Protein AF-A0A7X8AN31-F1 (afdb_monomer_lite)

Radius of gyration: 27.44 Å; chains: 1; bounding box: 102×36×77 Å

Foldseek 3Di:
DPLQPDDLVPADCDDDRSHRDPVVVVLVVCLLVLLQVLLVLQFWHKDFFDPPDPQDDDFPVSLLVSLLVSLVVSLVVLVVVPADEDDPVQPVVDDVSCVVCVVVCVVVNYDNSNDHLPDPDDPDDPPDDDDDDDDDPPDDPPPDDDDPSNVSSVVSSVVSRVSQRCVVVVGMHIAFFKKWWWAKKFKDFAQAKDWDADPVGQIDIDGHRWMWIAGPVRDTDTGGNVCDVVQWDDDPDPRMTTGGFMWGKGFNQDWDFAQAPSGTDIAHHQWIWIAGPVRGIDIDHPVCCVVTIDTDDDDPPPPDPPPPDDDDDDDDD

Secondary structure (DSSP, 8-state):
--GGGS-GGGSBS-SSTTBPPHHHHHHHHHHHHHHHHHHHHTT-EEEE--TTSPPP---HHHHHHHHHHHHHHHHHHHHHTT-EEPPHHHHTTHHHHHHHTHHHHHHTTEETT-S-TT-----S------------TT-----PPPPHHHHHHHHHHHHHHHHHHHHGGGTEEEEPEEEEE--EEEEEE-SS-EEEE-TTS-EEEE-TTSEEEE-TTS-EEEE-HHHHHHHEEE-SSTTEEEE--EEEEEE--S-EEEE-SSSEEEE-TT-EEEEETT--EEEE-HHHHHHHEEEPPPPP-TTS---PPPP--PPP-

pLDDT: mean 80.8, std 17.92, range [28.52, 96.94]

Structure (mmCIF, N/CA/C/O backbone):
data_AF-A0A7X8AN31-F1
#
_entry.id   AF-A0A7X8AN31-F1
#
loop_
_atom_site.group_PDB
_atom_site.id
_atom_site.type_symbol
_atom_site.label_atom_id
_atom_site.label_alt_id
_atom_site.label_comp_id
_atom_site.label_asym_id
_atom_site.label_entity_id
_atom_site.label_seq_id
_atom_site.pdbx_PDB_ins_code
_atom_site.Cartn_x
_atom_site.Cartn_y
_atom_site.Cartn_z
_atom_site.occupancy
_atom_site.B_iso_or_equiv
_atom_site.auth_seq_id
_atom_site.auth_comp_id
_atom_site.auth_asym_id
_atom_site.auth_atom_id
_atom_site.pdbx_PDB_model_num
ATOM 1 N N . MET A 1 1 ? 14.570 21.319 -34.929 1.00 45.75 1 MET A N 1
ATOM 2 C CA . MET A 1 1 ? 15.021 19.914 -35.028 1.00 45.75 1 MET A CA 1
ATOM 3 C C . MET A 1 1 ? 13.958 19.128 -35.774 1.00 45.75 1 MET A C 1
ATOM 5 O O . MET A 1 1 ? 12.791 19.395 -35.505 1.00 45.75 1 MET A O 1
ATOM 9 N N . PRO A 1 2 ? 14.327 18.222 -36.690 1.00 51.62 2 PRO A N 1
ATOM 10 C CA . PRO A 1 2 ? 13.384 17.305 -37.332 1.00 51.62 2 PRO A CA 1
ATOM 11 C C . PRO A 1 2 ? 12.578 16.508 -36.290 1.00 51.62 2 PRO A C 1
ATOM 13 O O . PRO A 1 2 ? 13.115 16.140 -35.246 1.00 51.62 2 PRO A O 1
ATOM 16 N N . GLU A 1 3 ? 11.303 16.216 -36.560 1.00 47.25 3 GLU A N 1
ATOM 17 C CA . GLU A 1 3 ? 10.425 15.412 -35.681 1.00 47.25 3 GLU A CA 1
ATOM 18 C C . GLU A 1 3 ? 10.996 13.993 -35.447 1.00 47.25 3 GLU A C 1
ATOM 20 O O . GLU A 1 3 ? 10.848 13.404 -34.374 1.00 47.25 3 GLU A O 1
ATOM 25 N N . GLU A 1 4 ? 11.767 13.487 -36.416 1.00 51.69 4 GLU A N 1
ATOM 26 C CA . GLU A 1 4 ? 12.508 12.222 -36.346 1.00 51.69 4 GLU A CA 1
ATOM 27 C C . GLU A 1 4 ? 13.641 12.215 -35.311 1.00 51.69 4 GLU A C 1
ATOM 29 O O . GLU A 1 4 ? 14.064 11.138 -34.884 1.00 51.69 4 GLU A O 1
ATOM 34 N N . ASP A 1 5 ? 14.076 13.388 -34.842 1.00 56.72 5 ASP A N 1
ATOM 35 C CA . ASP A 1 5 ? 15.119 13.531 -33.830 1.00 56.72 5 ASP A CA 1
ATOM 36 C C . ASP A 1 5 ? 14.562 13.658 -32.411 1.00 56.72 5 ASP A C 1
ATOM 38 O O . ASP A 1 5 ? 15.339 13.722 -31.467 1.00 56.72 5 ASP A O 1
ATOM 42 N N . LEU A 1 6 ? 13.250 13.681 -32.166 1.00 53.25 6 LEU A N 1
ATOM 43 C CA . LEU A 1 6 ? 12.749 13.793 -30.788 1.00 53.25 6 LEU A CA 1
ATOM 44 C C . LEU A 1 6 ? 13.100 12.538 -29.959 1.00 53.25 6 LEU A C 1
ATOM 46 O O . LEU A 1 6 ? 13.011 11.414 -30.476 1.00 53.25 6 LEU A O 1
ATOM 50 N N . PRO A 1 7 ? 13.519 12.689 -28.680 1.00 58.47 7 PRO A N 1
ATOM 51 C CA . PRO A 1 7 ? 13.674 11.541 -27.790 1.00 58.47 7 PRO A CA 1
ATOM 52 C C . PRO A 1 7 ? 12.317 10.833 -27.631 1.00 58.47 7 PRO A C 1
ATOM 54 O O . PRO A 1 7 ? 11.285 11.484 -27.797 1.00 58.47 7 PRO A O 1
ATOM 57 N N . PRO A 1 8 ? 12.280 9.532 -27.285 1.00 61.44 8 PRO A N 1
ATOM 58 C CA . PRO A 1 8 ? 11.029 8.776 -27.196 1.00 61.44 8 PRO A CA 1
ATOM 59 C C . PRO A 1 8 ? 9.947 9.470 -26.352 1.00 61.44 8 PRO A C 1
ATOM 61 O O . PRO A 1 8 ? 8.791 9.500 -26.747 1.00 61.44 8 PRO A O 1
ATOM 64 N N . SER A 1 9 ? 10.323 10.122 -25.249 1.00 60.22 9 SER A N 1
ATOM 65 C CA . SER A 1 9 ? 9.402 10.850 -24.363 1.00 60.22 9 SER A CA 1
ATOM 66 C C . SER A 1 9 ? 8.720 12.078 -24.984 1.00 60.22 9 SER A C 1
ATOM 68 O O . SER A 1 9 ? 7.767 12.580 -24.402 1.00 60.22 9 SER A O 1
ATOM 70 N N . GLY A 1 10 ? 9.204 12.585 -26.123 1.00 63.22 10 GLY A N 1
ATOM 71 C CA . GLY A 1 10 ? 8.642 13.745 -26.824 1.00 63.22 10 GLY A CA 1
ATOM 72 C C . GLY A 1 10 ? 7.883 13.398 -28.105 1.00 63.22 10 GLY A C 1
ATOM 73 O O . GLY A 1 10 ? 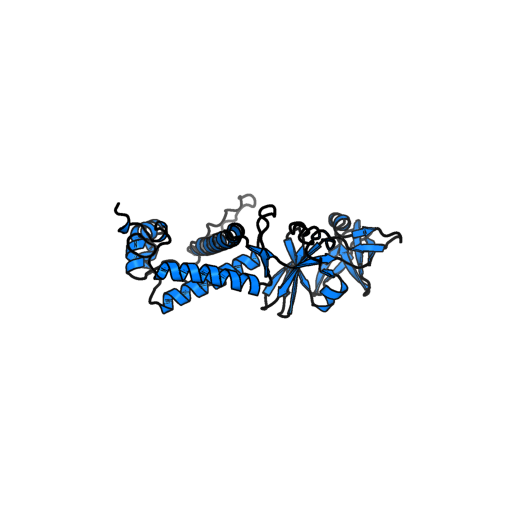7.506 14.310 -28.832 1.00 63.22 10 GLY A O 1
ATOM 74 N N . ARG A 1 11 ? 7.706 12.108 -28.420 1.00 74.69 11 ARG A N 1
ATOM 75 C CA . ARG A 1 11 ? 7.017 11.658 -29.638 1.00 74.69 11 ARG A CA 1
ATOM 76 C C . ARG A 1 11 ? 5.546 11.367 -29.385 1.00 74.69 11 ARG A C 1
ATOM 78 O O . ARG A 1 11 ? 5.164 10.927 -28.304 1.00 74.69 11 ARG A O 1
ATOM 85 N N . GLU A 1 12 ? 4.735 11.540 -30.422 1.00 79.94 12 GLU A N 1
ATOM 86 C CA . GLU A 1 12 ? 3.309 11.234 -30.366 1.00 79.94 12 GLU A CA 1
ATOM 87 C C . GLU A 1 12 ? 3.039 9.727 -30.249 1.00 79.94 12 GLU A C 1
ATOM 89 O O . GLU A 1 12 ? 3.757 8.878 -30.795 1.00 79.94 12 GLU A O 1
ATOM 94 N N . TRP A 1 13 ? 1.929 9.393 -29.589 1.00 81.00 13 TRP A N 1
ATOM 95 C CA . TRP A 1 13 ? 1.392 8.036 -29.513 1.00 81.00 13 TRP A CA 1
ATOM 96 C C . TRP A 1 13 ? 0.727 7.628 -30.845 1.00 81.00 13 TRP A C 1
ATOM 98 O O . TRP A 1 13 ? -0.487 7.462 -30.940 1.00 81.00 13 TRP A O 1
ATOM 108 N N . LYS A 1 14 ? 1.528 7.478 -31.908 1.00 84.56 14 LYS A N 1
ATOM 109 C CA . LYS A 1 14 ? 1.098 7.028 -33.248 1.00 84.56 14 LYS A CA 1
ATOM 110 C C . LYS A 1 14 ? 2.054 5.986 -33.834 1.00 84.56 14 LYS A C 1
ATOM 112 O O . LYS A 1 14 ? 3.157 5.784 -33.328 1.00 84.56 14 LYS A O 1
ATOM 117 N N . ARG A 1 15 ? 1.608 5.250 -34.860 1.00 81.81 15 ARG A N 1
ATOM 118 C CA . ARG A 1 15 ? 2.453 4.355 -35.684 1.00 81.81 15 ARG A CA 1
ATOM 119 C C . ARG A 1 15 ? 3.127 5.168 -36.792 1.00 81.81 15 ARG A C 1
ATOM 121 O O . ARG A 1 15 ? 2.529 6.116 -37.284 1.00 81.81 15 ARG A O 1
ATOM 128 N N . GLY A 1 16 ? 4.312 4.736 -37.221 1.00 78.19 16 GLY A N 1
ATOM 129 C CA . GLY A 1 16 ? 5.005 5.300 -38.382 1.00 78.19 16 GLY A CA 1
ATOM 130 C C . GLY A 1 16 ? 5.979 6.443 -38.059 1.00 78.19 16 GLY A C 1
ATOM 131 O O . GLY A 1 16 ? 6.318 6.651 -36.890 1.00 78.19 16 GLY A O 1
ATOM 132 N N . PRO A 1 17 ? 6.466 7.152 -39.095 1.00 76.38 17 PRO A N 1
ATOM 133 C CA . PRO A 1 17 ? 7.426 8.250 -38.962 1.00 76.38 17 PRO A CA 1
ATOM 134 C C . PRO A 1 17 ? 6.955 9.323 -37.968 1.00 76.38 17 PRO A C 1
ATOM 136 O O . PRO A 1 17 ? 5.768 9.640 -37.899 1.00 76.38 17 PRO A O 1
ATOM 139 N N . GLY A 1 18 ? 7.873 9.833 -37.142 1.00 75.56 18 GLY A N 1
ATOM 140 C CA . GLY A 1 18 ? 7.569 10.784 -36.057 1.00 75.56 18 GLY A CA 1
ATOM 141 C C . GLY A 1 18 ? 6.853 10.186 -34.831 1.00 75.56 18 GLY A C 1
ATOM 142 O O . GLY A 1 18 ? 6.790 10.824 -33.783 1.00 75.56 18 GLY A O 1
ATOM 143 N N . GLY A 1 19 ? 6.355 8.946 -34.910 1.00 81.62 19 GLY A N 1
ATOM 144 C CA . GLY A 1 19 ? 5.702 8.251 -33.798 1.00 81.62 19 GLY A CA 1
ATOM 145 C C . GLY A 1 19 ? 6.668 7.605 -32.799 1.00 81.62 19 GLY A C 1
ATOM 146 O O . GLY A 1 19 ? 7.858 7.393 -33.073 1.00 81.62 19 GLY A O 1
ATOM 147 N N . LEU A 1 20 ? 6.143 7.269 -31.617 1.00 83.12 20 LEU A N 1
ATOM 148 C CA . LEU A 1 20 ? 6.857 6.482 -30.610 1.00 83.12 20 LEU A CA 1
ATOM 149 C C . LEU A 1 20 ? 7.178 5.073 -31.163 1.00 83.12 20 LEU A C 1
ATOM 151 O O . LEU A 1 20 ? 6.256 4.387 -31.615 1.00 83.12 20 LEU A O 1
ATOM 155 N N . PRO A 1 21 ? 8.444 4.602 -31.122 1.00 85.31 21 PRO A N 1
ATOM 156 C CA . PRO A 1 21 ? 8.789 3.281 -31.646 1.00 85.31 21 PRO A CA 1
ATOM 157 C C . PRO A 1 21 ? 8.032 2.143 -30.947 1.00 85.31 21 PRO A C 1
ATOM 159 O O . PRO A 1 21 ? 7.779 2.205 -29.742 1.00 85.31 21 PRO A O 1
ATOM 162 N N . ASP A 1 22 ? 7.731 1.077 -31.695 1.00 85.44 22 ASP A N 1
ATOM 163 C CA . ASP A 1 22 ? 6.928 -0.083 -31.265 1.00 85.44 22 ASP A CA 1
ATOM 164 C C . ASP A 1 22 ? 7.366 -0.643 -29.920 1.00 85.44 22 ASP A C 1
ATOM 166 O O . ASP A 1 22 ? 6.550 -0.784 -29.015 1.00 85.44 22 ASP A O 1
ATOM 170 N N . PHE A 1 23 ? 8.671 -0.840 -29.761 1.00 85.81 23 PHE A N 1
ATOM 171 C CA . PHE A 1 23 ? 9.259 -1.331 -28.526 1.00 85.81 23 PHE A CA 1
ATOM 172 C C . PHE A 1 23 ? 8.881 -0.483 -27.296 1.00 85.81 23 PHE A C 1
ATOM 174 O O . PHE A 1 23 ? 8.539 -1.039 -26.258 1.00 85.81 23 PHE A O 1
ATOM 181 N N . PHE A 1 24 ? 8.896 0.852 -27.399 1.00 84.94 24 PHE A N 1
ATOM 182 C CA . PHE A 1 24 ? 8.534 1.727 -26.276 1.00 84.94 24 PHE A CA 1
ATOM 183 C C . PHE A 1 24 ? 7.026 1.748 -26.022 1.00 84.94 24 PHE A C 1
ATOM 185 O O . PHE A 1 24 ? 6.612 1.786 -24.870 1.00 84.94 24 PHE A O 1
ATOM 192 N N . ARG A 1 25 ? 6.201 1.671 -27.071 1.00 87.12 25 ARG A N 1
ATOM 193 C CA . ARG A 1 25 ? 4.739 1.583 -26.917 1.00 87.12 25 ARG A CA 1
ATOM 194 C C . ARG A 1 25 ? 4.318 0.291 -26.242 1.00 87.12 25 ARG A C 1
ATOM 196 O O . ARG A 1 25 ? 3.480 0.314 -25.347 1.00 87.12 25 ARG A O 1
ATOM 203 N N . GLU A 1 26 ? 4.905 -0.826 -26.656 1.00 88.06 26 GLU A N 1
ATOM 204 C CA . GLU A 1 26 ? 4.664 -2.119 -26.022 1.00 88.06 26 GLU A CA 1
ATOM 205 C C . GLU A 1 26 ? 5.108 -2.117 -24.559 1.00 88.06 26 GLU A C 1
ATOM 207 O O . GLU A 1 26 ? 4.378 -2.627 -23.714 1.00 88.06 26 GLU A O 1
ATOM 212 N N . ASP A 1 27 ? 6.259 -1.516 -24.245 1.00 86.44 27 ASP A N 1
ATOM 213 C CA . ASP A 1 27 ? 6.747 -1.363 -22.867 1.00 86.44 27 ASP A CA 1
ATOM 214 C C . ASP A 1 27 ? 5.766 -0.528 -22.020 1.00 86.44 27 ASP A C 1
ATOM 216 O O . ASP A 1 27 ? 5.356 -0.960 -20.944 1.00 86.44 27 ASP A O 1
ATOM 220 N N . THR A 1 28 ? 5.273 0.601 -22.544 1.00 87.44 28 THR A N 1
ATOM 221 C CA . THR A 1 28 ? 4.246 1.418 -21.874 1.00 87.44 28 THR A CA 1
ATOM 222 C C . THR A 1 28 ? 2.940 0.649 -21.659 1.00 87.44 28 THR A C 1
ATOM 224 O O . THR A 1 28 ? 2.372 0.700 -20.568 1.00 87.44 28 THR A O 1
ATOM 227 N N . LEU A 1 29 ? 2.453 -0.094 -22.659 1.00 89.88 29 LEU A N 1
ATOM 228 C CA . LEU A 1 29 ? 1.242 -0.912 -22.509 1.00 89.88 29 LEU A CA 1
ATOM 229 C C . LEU A 1 29 ? 1.431 -2.026 -21.470 1.00 89.88 29 LEU A C 1
ATOM 231 O O . LEU A 1 29 ? 0.509 -2.318 -20.705 1.00 89.88 29 LEU A O 1
ATOM 235 N N . ARG A 1 30 ? 2.625 -2.632 -21.410 1.00 91.75 30 ARG A N 1
ATOM 236 C CA . ARG A 1 30 ? 2.976 -3.623 -20.383 1.00 91.75 30 ARG A CA 1
ATOM 237 C C . ARG A 1 30 ? 2.976 -3.002 -18.991 1.00 91.75 30 ARG A C 1
ATOM 239 O O . ARG A 1 30 ? 2.394 -3.621 -18.106 1.00 91.75 30 ARG A O 1
ATOM 246 N N . GLN A 1 31 ? 3.534 -1.799 -18.817 1.00 91.75 31 GLN A N 1
ATOM 247 C CA . GLN A 1 31 ? 3.486 -1.063 -17.545 1.00 91.75 31 GLN A CA 1
ATOM 248 C C . GLN A 1 31 ? 2.049 -0.869 -17.076 1.00 91.75 31 GLN A C 1
ATOM 250 O O . GLN A 1 31 ? 1.691 -1.354 -16.009 1.00 91.75 31 GLN A O 1
ATOM 255 N N . HIS A 1 32 ? 1.187 -0.270 -17.900 1.00 91.44 32 HIS A N 1
ATOM 256 C CA . HIS A 1 32 ? -0.202 -0.014 -17.507 1.00 91.44 32 HIS A CA 1
ATOM 257 C C . HIS A 1 32 ? -0.941 -1.308 -17.147 1.00 91.44 32 HIS A C 1
ATOM 259 O O . HIS A 1 32 ? -1.574 -1.391 -16.097 1.00 91.44 32 HIS A O 1
ATOM 265 N N . ARG A 1 33 ? -0.817 -2.354 -17.976 1.00 92.31 33 ARG A N 1
ATOM 266 C CA . ARG A 1 33 ? -1.434 -3.656 -17.689 1.00 92.31 33 ARG A CA 1
ATOM 267 C C . ARG A 1 33 ? -0.903 -4.271 -16.393 1.00 92.31 33 ARG A C 1
ATOM 269 O O . ARG A 1 33 ? -1.674 -4.868 -15.649 1.00 92.31 33 ARG A O 1
ATOM 276 N N . HIS A 1 34 ? 0.397 -4.172 -16.141 1.00 94.19 34 HIS A N 1
ATOM 277 C CA . HIS A 1 34 ? 1.006 -4.746 -14.950 1.00 94.19 34 HIS A CA 1
ATOM 278 C C . HIS A 1 34 ? 0.584 -4.002 -13.686 1.00 94.19 34 HIS A C 1
ATOM 280 O O . HIS A 1 34 ? 0.202 -4.662 -12.726 1.00 94.19 34 HIS A O 1
ATOM 286 N N . LEU A 1 35 ? 0.530 -2.668 -13.719 1.00 93.12 35 LEU A N 1
ATOM 287 C CA . LEU A 1 35 ? 0.013 -1.855 -12.617 1.00 93.12 35 LEU A CA 1
ATOM 288 C C . LEU A 1 35 ? -1.435 -2.226 -12.273 1.00 93.12 35 LEU A C 1
ATOM 290 O O . LEU A 1 35 ? -1.730 -2.474 -11.107 1.00 93.12 35 LEU A O 1
ATOM 294 N N . LEU A 1 36 ? -2.313 -2.368 -13.276 1.00 92.69 36 LEU A N 1
ATOM 295 C CA . LEU A 1 36 ? -3.699 -2.811 -13.059 1.00 92.69 36 LEU A CA 1
ATOM 296 C C . LEU A 1 36 ? -3.767 -4.143 -12.292 1.00 92.69 36 LEU A C 1
ATOM 298 O O . LEU A 1 36 ? -4.525 -4.263 -11.331 1.00 92.69 36 LEU A O 1
ATOM 302 N N . MET A 1 37 ? -2.943 -5.120 -12.687 1.00 93.06 37 MET A N 1
ATOM 303 C CA . MET A 1 37 ? -2.888 -6.439 -12.044 1.00 93.06 37 MET A CA 1
ATOM 304 C C . MET A 1 37 ? -2.232 -6.404 -10.656 1.00 93.06 37 MET A C 1
ATOM 306 O O . MET A 1 37 ? -2.676 -7.107 -9.750 1.00 93.06 37 MET A O 1
ATOM 310 N N . LEU A 1 38 ? -1.164 -5.621 -10.473 1.00 92.69 38 LEU A N 1
ATOM 311 C CA . LEU A 1 38 ? -0.453 -5.521 -9.198 1.00 92.69 38 LEU A CA 1
ATOM 312 C C . LEU A 1 38 ? -1.342 -4.892 -8.128 1.00 92.69 38 LEU A C 1
ATOM 314 O O . LEU A 1 38 ? -1.419 -5.413 -7.020 1.00 92.69 38 LEU A O 1
ATOM 318 N N . VAL A 1 39 ? -2.077 -3.835 -8.469 1.00 91.69 39 VAL A N 1
ATOM 319 C CA . VAL A 1 39 ? -3.016 -3.192 -7.543 1.00 91.69 39 VAL A CA 1
ATOM 320 C C . VAL A 1 39 ? -4.084 -4.183 -7.061 1.00 91.69 39 VAL A C 1
ATOM 322 O O . VAL A 1 39 ? -4.333 -4.281 -5.858 1.00 91.69 39 VAL A O 1
ATOM 325 N N . GLU A 1 40 ? -4.633 -5.014 -7.955 1.00 91.00 40 GLU A N 1
ATOM 326 C CA . GLU A 1 40 ? -5.555 -6.091 -7.560 1.00 91.00 40 GLU A CA 1
ATOM 327 C C . GLU A 1 40 ? -4.888 -7.172 -6.703 1.00 91.00 40 GLU A C 1
ATOM 329 O O . GLU A 1 40 ? -5.463 -7.655 -5.722 1.00 91.00 40 GLU A O 1
ATOM 334 N N . ARG A 1 41 ? -3.643 -7.540 -7.026 1.00 88.31 41 ARG A N 1
ATOM 335 C CA . ARG A 1 41 ? -2.852 -8.488 -6.229 1.00 88.31 41 ARG A CA 1
ATOM 336 C C . ARG A 1 41 ? -2.611 -7.980 -4.808 1.00 88.31 41 ARG A C 1
ATOM 338 O O . ARG A 1 41 ? -2.533 -8.792 -3.888 1.00 88.31 41 ARG A O 1
ATOM 345 N N . HIS A 1 42 ? -2.552 -6.665 -4.625 1.00 85.25 42 HIS A N 1
ATOM 346 C CA . HIS A 1 42 ? -2.476 -6.023 -3.318 1.00 85.25 42 HIS A CA 1
ATOM 347 C C . HIS A 1 42 ? -3.846 -5.833 -2.648 1.00 85.25 42 HIS A C 1
ATOM 349 O O . HIS A 1 42 ? -3.924 -5.192 -1.609 1.00 85.25 42 HIS A O 1
ATOM 355 N N . GLY A 1 43 ? -4.918 -6.442 -3.165 1.00 82.12 43 GLY A N 1
ATOM 356 C CA . GLY A 1 43 ? -6.217 -6.527 -2.491 1.00 82.12 43 GLY A CA 1
ATOM 357 C C . GLY A 1 43 ? -7.162 -5.355 -2.758 1.00 82.12 43 GLY A C 1
ATOM 358 O O . GLY A 1 43 ? -8.176 -5.237 -2.072 1.00 82.12 43 GLY A O 1
ATOM 359 N N . TYR A 1 44 ? -6.852 -4.525 -3.752 1.00 89.31 44 TYR A N 1
ATOM 360 C CA . TYR A 1 44 ? -7.767 -3.521 -4.290 1.00 89.31 44 TYR A CA 1
ATOM 361 C C . TYR A 1 44 ? -8.610 -4.122 -5.417 1.00 89.31 44 TYR A C 1
ATOM 363 O O . TYR A 1 44 ? -8.320 -5.200 -5.933 1.00 89.31 44 TYR A O 1
ATOM 371 N N . HIS A 1 45 ? -9.659 -3.421 -5.818 1.00 89.06 45 HIS A N 1
ATOM 372 C CA . HIS A 1 45 ? -10.393 -3.710 -7.043 1.00 89.06 45 HIS A CA 1
ATOM 373 C C . HIS A 1 45 ? -10.659 -2.416 -7.805 1.00 89.06 45 HIS A C 1
ATOM 375 O O . HIS A 1 45 ? -10.719 -1.335 -7.218 1.00 89.06 45 HIS A O 1
ATOM 381 N N . TRP A 1 46 ? -10.815 -2.524 -9.120 1.00 90.50 46 TRP A N 1
ATOM 382 C CA . TRP A 1 46 ? -11.123 -1.380 -9.969 1.00 90.50 46 TRP A CA 1
ATOM 383 C C . TRP A 1 46 ? -12.630 -1.129 -9.996 1.00 90.50 46 TRP A C 1
ATOM 385 O O . TRP A 1 46 ? -13.420 -2.040 -10.254 1.00 90.50 46 TRP A O 1
ATOM 395 N N . ARG A 1 47 ? -13.037 0.119 -9.759 1.00 88.88 47 ARG A N 1
ATOM 396 C CA . ARG A 1 47 ? -14.422 0.576 -9.949 1.00 88.88 47 ARG A CA 1
ATOM 397 C C . ARG A 1 47 ? -14.485 1.704 -10.968 1.00 88.88 47 ARG A C 1
ATOM 399 O O . ARG A 1 47 ? -13.470 2.323 -11.278 1.00 88.88 47 ARG A O 1
ATOM 406 N N . VAL A 1 48 ? -15.696 2.001 -11.441 1.00 89.06 48 VAL A N 1
ATOM 407 C CA . VAL A 1 48 ? -15.951 3.210 -12.234 1.00 89.06 48 VAL A CA 1
ATOM 408 C C . VAL A 1 48 ? -15.664 4.434 -11.371 1.00 89.06 48 VAL A C 1
ATOM 410 O O . VAL A 1 48 ? -16.256 4.590 -10.298 1.00 89.06 48 VAL A O 1
ATOM 413 N N . ALA A 1 49 ? -14.758 5.282 -11.850 1.00 87.06 49 ALA A N 1
ATOM 414 C CA . ALA A 1 49 ? -14.350 6.479 -11.147 1.00 87.06 49 ALA A CA 1
ATOM 415 C C . ALA A 1 49 ? -15.440 7.544 -11.180 1.00 87.06 49 ALA A C 1
ATOM 417 O O . ALA A 1 49 ? -16.059 7.793 -12.219 1.00 87.06 49 ALA A O 1
ATOM 418 N N . ARG A 1 50 ? -15.626 8.233 -10.054 1.00 82.56 50 ARG A N 1
ATOM 419 C CA . ARG A 1 50 ? -16.404 9.475 -10.015 1.00 82.56 50 ARG A CA 1
ATOM 420 C C . ARG A 1 50 ? -15.432 10.633 -9.908 1.00 82.56 50 ARG A C 1
ATOM 422 O O . ARG A 1 50 ? -14.677 10.724 -8.953 1.00 82.56 50 ARG A O 1
ATOM 429 N N . LEU A 1 51 ? -15.452 11.551 -10.873 1.00 78.44 51 LEU A N 1
ATOM 430 C CA . LEU A 1 51 ? -14.509 12.677 -10.876 1.00 78.44 51 LEU A CA 1
ATOM 431 C C . LEU A 1 51 ? -14.680 13.621 -9.674 1.00 78.44 51 LEU A C 1
ATOM 433 O O . LEU A 1 51 ? -13.760 14.380 -9.390 1.00 78.44 51 LEU A O 1
ATOM 437 N N . THR A 1 52 ? -15.812 13.546 -8.971 1.00 79.00 52 THR A N 1
ATOM 438 C CA . THR A 1 52 ? -16.073 14.245 -7.705 1.00 79.00 52 THR A CA 1
ATOM 439 C C . THR A 1 52 ? -15.390 13.609 -6.497 1.00 79.00 52 THR A C 1
ATOM 441 O O . THR A 1 52 ? -15.259 14.274 -5.474 1.00 79.00 52 THR A O 1
ATOM 444 N N . ASP A 1 53 ? -14.993 12.338 -6.586 1.00 73.69 53 ASP A N 1
ATOM 445 C CA . ASP A 1 53 ? -14.324 11.641 -5.492 1.00 73.69 53 ASP A CA 1
ATOM 446 C C . ASP A 1 53 ? -12.872 12.162 -5.367 1.00 73.69 53 ASP A C 1
ATOM 448 O O . ASP A 1 53 ? -12.253 12.577 -6.368 1.00 73.69 53 ASP A O 1
ATOM 452 N N . PRO A 1 54 ? -12.309 12.185 -4.142 1.00 72.12 54 PRO A N 1
ATOM 453 C CA . PRO A 1 54 ? -10.892 12.477 -3.950 1.00 72.12 54 PRO A CA 1
ATOM 454 C C . PRO A 1 54 ? -10.034 11.491 -4.752 1.00 72.12 54 PRO A C 1
ATOM 456 O O . PRO A 1 54 ? -10.468 10.384 -5.067 1.00 72.12 54 PRO A O 1
ATOM 459 N N . ALA A 1 55 ? -8.820 11.907 -5.126 1.00 68.25 55 ALA A N 1
ATOM 460 C CA . ALA A 1 55 ? -7.920 11.011 -5.844 1.00 68.25 55 ALA A CA 1
ATOM 461 C C . ALA A 1 55 ? -7.645 9.756 -4.997 1.00 68.25 55 ALA A C 1
ATOM 463 O O . ALA A 1 55 ? -7.419 9.884 -3.793 1.00 68.25 55 ALA A O 1
ATOM 464 N N . PRO A 1 56 ? -7.677 8.559 -5.600 1.00 72.56 56 PRO A N 1
ATOM 465 C CA . PRO A 1 56 ? -7.340 7.342 -4.888 1.00 72.56 56 PRO A CA 1
ATOM 466 C C . PRO A 1 56 ? -5.855 7.392 -4.526 1.00 72.56 56 PRO A C 1
ATOM 468 O O . PRO A 1 56 ? -4.997 7.399 -5.406 1.00 72.56 56 PRO A O 1
ATOM 471 N N . THR A 1 57 ? -5.548 7.412 -3.235 1.00 77.06 57 THR A N 1
ATOM 472 C CA . THR A 1 57 ? -4.172 7.298 -2.751 1.00 77.06 57 THR A CA 1
ATOM 473 C C . THR A 1 57 ? -3.974 5.887 -2.221 1.00 77.06 57 THR A C 1
ATOM 475 O O . THR A 1 57 ? -4.609 5.483 -1.247 1.00 77.06 57 THR A O 1
ATOM 478 N N . LEU A 1 58 ? -3.119 5.112 -2.887 1.00 84.38 58 LEU A N 1
ATOM 479 C CA . LEU A 1 58 ? -2.677 3.836 -2.338 1.00 84.38 58 LEU A CA 1
ATOM 480 C C . LEU A 1 58 ? -1.724 4.111 -1.161 1.00 84.38 58 LEU A C 1
ATOM 482 O O . LEU A 1 58 ? -0.889 5.007 -1.278 1.00 84.38 58 LEU A O 1
ATOM 486 N N . PRO A 1 59 ? -1.804 3.356 -0.051 1.00 82.69 59 PRO A N 1
ATOM 487 C CA . PRO A 1 59 ? -0.870 3.490 1.060 1.00 82.69 59 PRO A CA 1
ATOM 488 C C . PRO A 1 59 ? 0.580 3.314 0.605 1.00 82.69 59 PRO A C 1
ATOM 490 O O . PRO A 1 59 ? 0.860 2.466 -0.247 1.00 82.69 59 PRO A O 1
ATOM 493 N N . GLU A 1 60 ? 1.504 4.046 1.232 1.00 84.44 60 GLU A N 1
ATOM 494 C CA . GLU A 1 60 ? 2.924 4.055 0.854 1.00 84.44 60 GLU A CA 1
ATOM 495 C C . GLU A 1 60 ? 3.558 2.650 0.743 1.00 84.44 60 GLU A C 1
ATOM 497 O O . GLU A 1 60 ? 4.236 2.373 -0.253 1.00 84.44 60 GLU A O 1
ATOM 502 N N . PRO A 1 61 ? 3.288 1.698 1.664 1.00 80.50 61 PRO A N 1
ATOM 503 C CA . PRO A 1 61 ? 3.808 0.336 1.531 1.00 80.50 61 PRO A CA 1
ATOM 504 C C . PRO A 1 61 ? 3.300 -0.389 0.278 1.00 80.50 61 PRO A C 1
ATOM 506 O O . PRO A 1 61 ? 4.037 -1.159 -0.339 1.00 80.50 61 PRO A O 1
ATOM 509 N N . VAL A 1 62 ? 2.049 -0.135 -0.123 1.00 84.31 62 VAL A N 1
ATOM 510 C CA . VAL A 1 62 ? 1.435 -0.756 -1.303 1.00 84.31 62 VAL A CA 1
ATOM 511 C C . VAL A 1 62 ? 2.053 -0.189 -2.572 1.00 84.31 62 VAL A C 1
ATOM 513 O O . VAL A 1 62 ? 2.498 -0.958 -3.420 1.00 84.31 62 VAL A O 1
ATOM 516 N N . ILE A 1 63 ? 2.112 1.137 -2.710 1.00 90.56 63 ILE A N 1
ATOM 517 C CA . ILE A 1 63 ? 2.653 1.750 -3.927 1.00 90.56 63 ILE A CA 1
ATOM 518 C C . ILE A 1 63 ? 4.156 1.496 -4.081 1.00 90.56 63 ILE A C 1
ATOM 520 O O . ILE A 1 63 ? 4.617 1.226 -5.187 1.00 90.56 63 ILE A O 1
ATOM 524 N N . THR A 1 64 ? 4.905 1.443 -2.976 1.00 88.88 64 THR A N 1
ATOM 525 C CA . THR A 1 64 ? 6.315 1.028 -2.986 1.00 88.88 64 THR A CA 1
ATOM 526 C C . THR A 1 64 ? 6.475 -0.413 -3.473 1.00 88.88 64 THR A C 1
ATOM 528 O O . THR A 1 64 ? 7.354 -0.695 -4.291 1.00 88.88 64 THR A O 1
ATOM 531 N N . ALA A 1 65 ? 5.620 -1.335 -3.018 1.00 86.81 65 ALA A N 1
ATOM 532 C CA . ALA A 1 65 ? 5.645 -2.725 -3.471 1.00 86.81 65 ALA A CA 1
ATOM 533 C C . ALA A 1 65 ? 5.266 -2.864 -4.957 1.00 86.81 65 ALA A C 1
ATOM 535 O O . ALA A 1 65 ? 5.913 -3.619 -5.688 1.00 86.81 65 ALA A O 1
ATOM 536 N N . VAL A 1 66 ? 4.267 -2.101 -5.417 1.00 91.88 66 VAL A N 1
ATOM 537 C CA . VAL A 1 66 ? 3.878 -2.021 -6.833 1.00 91.88 66 VAL A CA 1
ATOM 538 C C . VAL A 1 66 ? 5.051 -1.517 -7.680 1.00 91.88 66 VAL A C 1
ATOM 540 O O . VAL A 1 66 ? 5.421 -2.182 -8.648 1.00 91.88 66 VAL A O 1
ATOM 543 N N . ALA A 1 67 ? 5.687 -0.414 -7.277 1.00 93.75 67 ALA A N 1
ATOM 544 C CA . ALA A 1 67 ? 6.817 0.175 -7.992 1.00 93.75 67 ALA A CA 1
ATOM 545 C C . ALA A 1 67 ? 8.040 -0.746 -8.032 1.00 93.75 67 ALA A C 1
ATOM 547 O O . ALA A 1 67 ? 8.719 -0.849 -9.058 1.00 93.75 67 ALA A O 1
ATOM 548 N N . LYS A 1 68 ? 8.299 -1.478 -6.942 1.00 93.25 68 LYS A N 1
ATOM 549 C CA . LYS A 1 68 ? 9.334 -2.516 -6.906 1.00 93.25 68 LYS A CA 1
ATOM 550 C C . LYS A 1 68 ? 9.069 -3.607 -7.940 1.00 93.25 68 LYS A C 1
ATOM 552 O O . LYS A 1 68 ? 9.931 -3.874 -8.778 1.00 93.25 68 LYS A O 1
ATOM 557 N N . ALA A 1 69 ? 7.885 -4.216 -7.898 1.00 93.38 69 ALA A N 1
ATOM 558 C CA . ALA A 1 69 ? 7.528 -5.309 -8.799 1.00 93.38 69 ALA A CA 1
ATOM 559 C C . ALA A 1 69 ? 7.513 -4.859 -10.271 1.00 93.38 69 ALA A C 1
ATOM 561 O O . ALA A 1 69 ? 7.920 -5.608 -11.165 1.00 93.38 69 ALA A O 1
ATOM 562 N N . GLU A 1 70 ? 7.075 -3.627 -10.537 1.00 95.50 70 GLU A N 1
ATOM 563 C CA . GLU A 1 70 ? 7.105 -3.034 -11.870 1.00 95.50 70 GLU A CA 1
ATOM 564 C C . GLU A 1 70 ? 8.534 -2.791 -12.366 1.00 95.50 70 GLU A C 1
ATOM 566 O O . GLU A 1 70 ? 8.864 -3.173 -13.493 1.00 95.50 70 GLU A O 1
ATOM 571 N N . HIS A 1 71 ? 9.405 -2.231 -11.522 1.00 94.00 71 HIS A N 1
ATOM 572 C CA . HIS A 1 71 ? 10.820 -2.035 -11.843 1.00 94.00 71 HIS A CA 1
ATOM 573 C C . HIS A 1 71 ? 11.530 -3.358 -12.132 1.00 94.00 71 HIS A C 1
ATOM 575 O O . HIS A 1 71 ? 12.279 -3.455 -13.103 1.00 94.00 71 HIS A O 1
ATOM 581 N N . GLU A 1 72 ? 11.285 -4.391 -11.327 1.00 94.31 72 GLU A N 1
ATOM 582 C CA . GLU A 1 72 ? 11.857 -5.725 -11.535 1.00 94.31 72 GLU A CA 1
ATOM 583 C C . GLU A 1 72 ? 11.394 -6.325 -12.866 1.00 94.31 72 GLU A C 1
ATOM 585 O O . GLU A 1 72 ? 12.228 -6.717 -13.689 1.00 94.31 72 GLU A O 1
ATOM 590 N N . ARG A 1 73 ? 10.086 -6.276 -13.158 1.00 94.56 73 ARG A N 1
ATOM 591 C CA . ARG A 1 73 ? 9.542 -6.722 -14.450 1.00 94.56 73 ARG A CA 1
ATOM 592 C C . ARG A 1 73 ? 10.127 -5.934 -15.620 1.00 94.56 73 ARG A C 1
ATOM 594 O O . ARG A 1 73 ? 10.436 -6.510 -16.666 1.00 94.56 73 ARG A O 1
ATOM 601 N N . TRP A 1 74 ? 10.242 -4.613 -15.490 1.00 94.50 74 TRP A N 1
ATOM 602 C CA . TRP A 1 74 ? 10.863 -3.752 -16.495 1.00 94.50 74 TRP A CA 1
ATOM 603 C C . TRP A 1 74 ? 12.329 -4.136 -16.726 1.00 94.50 74 TRP A C 1
ATOM 605 O O . TRP A 1 74 ? 12.747 -4.308 -17.875 1.00 94.50 74 TRP A O 1
ATOM 615 N N . ALA A 1 75 ? 13.098 -4.328 -15.654 1.00 93.19 75 ALA A N 1
ATOM 616 C CA . ALA A 1 75 ? 14.506 -4.684 -15.734 1.00 93.19 75 ALA A CA 1
ATOM 617 C C . ALA A 1 75 ? 14.699 -6.053 -16.399 1.00 93.19 75 ALA A C 1
ATOM 619 O O . ALA A 1 75 ? 15.558 -6.193 -17.274 1.00 93.19 75 ALA A O 1
ATOM 620 N N . ASP A 1 76 ? 13.870 -7.037 -16.056 1.00 93.25 76 ASP A N 1
ATOM 621 C CA . ASP A 1 76 ? 13.920 -8.377 -16.640 1.00 93.25 76 ASP A CA 1
ATOM 622 C C . ASP A 1 76 ? 13.534 -8.379 -18.115 1.00 93.25 76 ASP A C 1
ATOM 624 O O . ASP A 1 76 ? 14.262 -8.932 -18.941 1.00 93.25 76 ASP A O 1
ATOM 628 N N . PHE A 1 77 ? 12.452 -7.688 -18.490 1.00 92.31 77 PHE A N 1
ATOM 629 C CA . PHE A 1 77 ? 12.070 -7.532 -19.896 1.00 92.31 77 PHE A CA 1
ATOM 630 C C . PHE A 1 77 ? 13.205 -6.919 -20.727 1.00 92.31 77 PHE A C 1
ATOM 632 O O . PHE A 1 77 ? 13.541 -7.401 -21.813 1.00 92.31 77 PHE A O 1
ATOM 639 N N . ARG A 1 78 ? 13.846 -5.874 -20.201 1.00 92.75 78 ARG A N 1
ATOM 640 C CA . ARG A 1 78 ? 14.976 -5.197 -20.844 1.00 92.75 78 ARG A CA 1
ATOM 641 C C . ARG A 1 78 ? 16.183 -6.128 -20.983 1.00 92.75 78 ARG A C 1
ATOM 643 O O . ARG A 1 78 ? 16.728 -6.234 -22.082 1.00 92.75 78 ARG A O 1
ATOM 650 N N . ARG A 1 79 ? 16.577 -6.846 -19.927 1.00 94.06 79 ARG A N 1
ATOM 651 C CA . ARG A 1 79 ? 17.676 -7.833 -19.984 1.00 94.06 79 ARG A CA 1
ATOM 652 C C . ARG A 1 79 ? 17.393 -8.930 -21.012 1.00 94.06 79 ARG A C 1
ATOM 654 O O . ARG A 1 79 ? 18.241 -9.199 -21.861 1.00 94.06 79 ARG A O 1
ATOM 661 N N . ASN A 1 80 ? 16.180 -9.479 -21.002 1.00 93.81 80 ASN A N 1
ATOM 662 C CA . ASN A 1 80 ? 15.745 -10.534 -21.923 1.00 93.81 80 ASN A CA 1
ATOM 663 C C . ASN A 1 80 ? 15.656 -10.061 -23.382 1.00 93.81 80 ASN A C 1
ATOM 665 O O . ASN A 1 80 ? 15.741 -10.865 -24.304 1.00 93.81 80 ASN A O 1
ATOM 669 N N . THR A 1 81 ? 15.546 -8.750 -23.609 1.00 91.81 81 THR A N 1
ATOM 670 C CA . THR A 1 81 ? 15.592 -8.129 -24.943 1.00 91.81 81 THR A CA 1
ATOM 671 C C . THR A 1 81 ? 16.970 -7.541 -25.280 1.00 91.81 81 THR A C 1
ATOM 673 O O . THR A 1 81 ? 17.117 -6.754 -26.220 1.00 91.81 81 THR A O 1
ATOM 676 N N . GLY A 1 82 ? 18.016 -7.936 -24.548 1.00 94.50 82 GLY A N 1
ATOM 677 C CA . GLY A 1 82 ? 19.413 -7.609 -24.846 1.00 94.50 82 GLY A CA 1
ATOM 678 C C . GLY A 1 82 ? 19.889 -6.246 -24.339 1.00 94.50 82 GLY A C 1
ATOM 679 O O . GLY A 1 82 ? 20.991 -5.822 -24.697 1.00 94.50 82 GLY A O 1
ATOM 680 N N . TRP A 1 83 ? 19.099 -5.553 -23.514 1.00 95.19 83 TRP A N 1
ATOM 681 C CA . TRP A 1 83 ? 19.555 -4.342 -22.837 1.00 95.19 83 TRP A CA 1
ATOM 682 C C . TRP A 1 83 ? 20.518 -4.659 -21.701 1.00 95.19 83 TRP A C 1
ATOM 684 O O . TRP A 1 83 ? 20.433 -5.698 -21.048 1.00 95.19 83 TRP A O 1
ATOM 694 N N . ARG A 1 84 ? 21.434 -3.725 -21.440 1.00 95.00 84 ARG A N 1
ATOM 695 C CA . ARG A 1 84 ? 22.433 -3.845 -20.374 1.00 95.00 84 ARG A CA 1
ATOM 696 C C . ARG A 1 84 ? 22.541 -2.560 -19.563 1.00 95.00 84 ARG A C 1
ATOM 698 O O . ARG A 1 84 ? 22.287 -1.466 -20.070 1.00 95.00 84 ARG A O 1
ATOM 705 N N . GLY A 1 85 ? 22.964 -2.705 -18.310 1.00 92.44 85 GLY A N 1
ATOM 706 C CA . GLY A 1 85 ? 23.363 -1.578 -17.473 1.00 92.44 85 GLY A CA 1
ATOM 707 C C . GLY A 1 85 ? 24.537 -0.801 -18.076 1.00 92.44 85 GLY A C 1
ATOM 708 O O . GLY A 1 85 ? 25.312 -1.341 -18.869 1.00 92.44 85 GLY A O 1
ATOM 709 N N . LEU A 1 86 ? 24.679 0.468 -17.694 1.00 90.25 86 LEU A N 1
ATOM 710 C CA . LEU A 1 86 ? 25.876 1.252 -18.020 1.00 90.25 86 LEU A CA 1
ATOM 711 C C . LEU A 1 86 ? 27.122 0.659 -17.359 1.00 90.25 86 LEU A C 1
ATOM 713 O O . LEU A 1 86 ? 27.046 0.192 -16.222 1.00 90.25 86 LEU A O 1
ATOM 717 N N . ALA A 1 87 ? 28.271 0.734 -18.033 1.00 87.69 87 ALA A N 1
ATOM 718 C CA . ALA A 1 87 ? 29.560 0.441 -17.408 1.00 87.69 87 ALA A CA 1
ATOM 719 C C . ALA A 1 87 ? 29.876 1.473 -16.309 1.00 87.69 87 ALA A C 1
ATOM 721 O O . ALA A 1 87 ? 29.379 2.599 -16.352 1.00 87.69 87 ALA A O 1
ATOM 722 N N . ARG A 1 88 ? 30.733 1.119 -15.341 1.00 83.25 88 ARG A N 1
ATOM 723 C CA . ARG A 1 88 ? 31.133 2.032 -14.252 1.00 83.25 88 ARG A CA 1
ATOM 724 C C . ARG A 1 88 ? 31.674 3.363 -14.791 1.00 83.25 88 ARG A C 1
ATOM 726 O O . ARG A 1 88 ? 31.134 4.404 -14.454 1.00 83.25 88 ARG A O 1
ATOM 733 N N . SER A 1 89 ? 32.587 3.307 -15.760 1.00 85.81 89 SER A N 1
ATOM 734 C CA . SER A 1 89 ? 33.162 4.486 -16.427 1.00 85.81 89 SER A CA 1
ATOM 735 C C . SER A 1 89 ? 32.147 5.390 -17.137 1.00 85.81 89 SER A C 1
ATOM 737 O O . SER A 1 89 ? 32.434 6.558 -17.380 1.00 85.81 89 SER A O 1
ATOM 739 N N . GLN A 1 90 ? 30.973 4.869 -17.503 1.00 86.12 90 GLN A N 1
ATOM 740 C CA . GLN A 1 90 ? 29.881 5.660 -18.074 1.00 86.12 90 GLN A CA 1
ATOM 741 C C . GLN A 1 90 ? 28.992 6.265 -16.982 1.00 86.12 90 GLN A C 1
ATOM 743 O O . GLN A 1 90 ? 28.473 7.360 -17.168 1.00 86.12 90 GLN A O 1
ATOM 748 N N . ARG A 1 91 ? 28.816 5.567 -15.852 1.00 82.00 91 ARG A N 1
ATOM 749 C CA . ARG A 1 91 ? 28.052 6.064 -14.694 1.00 82.00 91 ARG A CA 1
ATOM 750 C C . ARG A 1 91 ? 28.777 7.202 -13.985 1.00 82.00 91 ARG A C 1
ATOM 752 O O . ARG A 1 91 ? 28.140 8.183 -13.625 1.00 82.00 91 ARG A O 1
ATOM 759 N N . ASP A 1 92 ? 30.098 7.100 -13.875 1.00 84.62 92 ASP A N 1
ATOM 760 C CA . ASP A 1 92 ? 30.946 8.091 -13.202 1.00 84.62 92 ASP A CA 1
ATOM 761 C C . ASP A 1 92 ? 30.965 9.454 -13.930 1.00 84.62 92 ASP A C 1
ATOM 763 O O . ASP A 1 92 ? 31.423 10.446 -13.376 1.00 84.62 92 ASP A O 1
ATOM 767 N N . ARG A 1 93 ? 30.423 9.536 -15.157 1.00 86.81 93 ARG A N 1
ATOM 768 C CA . ARG A 1 93 ? 30.253 10.798 -15.903 1.00 86.81 93 ARG A CA 1
ATOM 769 C C . ARG A 1 93 ? 29.080 11.658 -15.415 1.00 86.81 93 ARG A C 1
ATOM 771 O O . ARG A 1 93 ? 28.943 12.788 -15.875 1.00 86.81 93 ARG A O 1
ATOM 778 N N . GLY A 1 94 ? 28.238 11.134 -14.523 1.00 83.94 94 GLY A N 1
ATOM 779 C CA . GLY A 1 94 ? 27.131 11.868 -13.908 1.00 83.94 94 GLY A CA 1
ATOM 780 C C . GLY A 1 94 ? 25.829 11.890 -14.719 1.00 83.94 94 GLY A C 1
ATOM 781 O O . GLY A 1 94 ? 25.769 11.491 -15.886 1.00 83.94 94 GLY A O 1
ATOM 782 N N . GLU A 1 95 ? 24.753 12.352 -14.074 1.00 83.06 95 GLU A N 1
ATOM 783 C CA . GLU A 1 95 ? 23.394 12.350 -14.636 1.00 83.06 95 GLU A CA 1
ATOM 784 C C . GLU A 1 95 ? 23.248 13.221 -15.885 1.00 83.06 95 GLU A C 1
ATOM 786 O O . GLU A 1 95 ? 22.568 12.819 -16.829 1.00 83.06 95 GLU A O 1
ATOM 791 N N . ASP A 1 96 ? 23.892 14.386 -15.920 1.00 86.81 96 ASP A N 1
ATOM 792 C CA . ASP A 1 96 ? 23.781 15.313 -17.049 1.00 86.81 96 ASP A CA 1
ATOM 793 C C . ASP A 1 96 ? 24.380 14.717 -18.322 1.00 86.81 96 ASP A C 1
ATOM 795 O O . ASP A 1 96 ? 23.790 14.816 -19.401 1.00 86.81 96 ASP A O 1
ATOM 799 N N . TRP A 1 97 ? 25.494 13.990 -18.193 1.00 90.88 97 TRP A N 1
ATOM 800 C CA . TRP A 1 97 ? 26.067 13.243 -19.307 1.00 90.88 97 TRP A CA 1
ATOM 801 C C . TRP A 1 97 ? 25.113 12.143 -19.786 1.00 90.88 97 TRP A C 1
ATOM 803 O O . TRP A 1 97 ? 24.887 12.012 -20.992 1.00 90.88 97 TRP A O 1
ATOM 813 N N . ILE A 1 98 ? 24.512 11.388 -18.858 1.00 86.88 98 ILE A N 1
ATOM 814 C CA . ILE A 1 98 ? 23.541 10.328 -19.177 1.00 86.88 98 ILE A CA 1
ATOM 815 C C . ILE A 1 98 ? 22.324 10.911 -19.909 1.00 86.88 98 ILE A C 1
ATOM 817 O O . ILE A 1 98 ? 21.890 10.342 -20.913 1.00 86.88 98 ILE A O 1
ATOM 821 N N . LYS A 1 99 ? 21.795 12.053 -19.451 1.00 85.31 99 LYS A N 1
ATOM 822 C CA . LYS A 1 99 ? 20.680 12.765 -20.098 1.00 85.31 99 LYS A CA 1
ATOM 823 C C . LYS A 1 99 ? 21.070 13.229 -21.504 1.00 85.31 99 LYS A C 1
ATOM 825 O O . LYS A 1 99 ? 20.349 12.929 -22.457 1.00 85.31 99 LYS A O 1
ATOM 830 N N . ALA A 1 100 ? 22.233 13.864 -21.655 1.00 88.25 100 ALA A N 1
ATOM 831 C CA . ALA A 1 100 ? 22.736 14.337 -22.946 1.00 88.25 100 ALA A CA 1
ATOM 832 C C . ALA A 1 100 ? 22.963 13.196 -23.958 1.00 88.25 100 ALA A C 1
ATOM 834 O O . ALA A 1 100 ? 22.724 13.365 -25.152 1.00 88.25 100 ALA A O 1
ATOM 835 N N . HIS A 1 101 ? 23.366 12.010 -23.491 1.00 90.50 101 HIS A N 1
ATOM 836 C CA . HIS A 1 101 ? 23.687 10.858 -24.345 1.00 90.50 101 HIS A CA 1
ATOM 837 C C . HIS A 1 101 ? 22.561 9.819 -24.424 1.00 90.50 101 HIS A C 1
ATOM 839 O O . HIS A 1 101 ? 22.744 8.754 -25.018 1.00 90.50 101 HIS A O 1
ATOM 845 N N . LYS A 1 102 ? 21.374 10.115 -23.876 1.00 85.81 102 LYS A N 1
ATOM 846 C CA . LYS A 1 102 ? 20.270 9.153 -23.737 1.00 85.81 102 LYS A CA 1
ATOM 847 C C . LYS A 1 102 ? 19.906 8.446 -25.043 1.00 85.81 102 LYS A C 1
ATOM 849 O O . LYS A 1 102 ? 19.673 7.243 -25.038 1.00 85.81 102 LYS A O 1
ATOM 854 N N . ARG A 1 103 ? 19.898 9.171 -26.166 1.00 83.19 103 ARG A N 1
ATOM 855 C CA . ARG A 1 103 ? 19.561 8.613 -27.488 1.00 83.19 103 ARG A CA 1
ATOM 856 C C . ARG A 1 103 ? 20.580 7.591 -27.978 1.00 83.19 103 ARG A C 1
ATOM 858 O O . ARG A 1 103 ? 20.195 6.550 -28.498 1.00 83.19 103 ARG A O 1
ATOM 865 N N . GLU A 1 104 ? 21.868 7.898 -27.838 1.00 90.00 104 GLU A N 1
ATOM 866 C CA . GLU A 1 104 ? 22.946 6.977 -28.211 1.00 90.00 104 GLU A CA 1
ATOM 867 C C . GLU A 1 104 ? 22.897 5.732 -27.324 1.00 90.00 104 GLU A C 1
ATOM 869 O O . GLU A 1 104 ? 22.915 4.610 -27.822 1.00 90.00 104 GLU A O 1
ATOM 874 N N . LEU A 1 105 ? 22.729 5.929 -26.014 1.00 90.31 105 LEU A N 1
ATOM 875 C CA . LEU A 1 105 ? 22.588 4.833 -25.061 1.00 90.31 105 LEU A CA 1
ATOM 876 C C . LEU A 1 105 ? 21.384 3.941 -25.400 1.00 90.31 105 LEU A C 1
ATOM 878 O O . LEU A 1 105 ? 21.524 2.720 -25.416 1.00 90.31 105 LEU A O 1
ATOM 882 N N . ASP A 1 106 ? 20.234 4.517 -25.760 1.00 88.50 106 ASP A N 1
ATOM 883 C CA . ASP A 1 106 ? 19.060 3.749 -26.189 1.00 88.50 106 ASP A CA 1
ATOM 884 C C . ASP A 1 106 ? 19.312 2.963 -27.483 1.00 88.50 106 ASP A C 1
ATOM 886 O O . ASP A 1 106 ? 18.948 1.786 -27.555 1.00 88.50 106 ASP A O 1
ATOM 890 N N . ARG A 1 107 ? 19.989 3.563 -28.476 1.00 88.31 107 ARG A N 1
ATOM 891 C CA . ARG A 1 107 ? 20.402 2.863 -29.709 1.00 88.31 107 ARG A CA 1
ATOM 892 C C . ARG A 1 107 ? 21.328 1.682 -29.407 1.00 88.31 107 ARG A C 1
ATOM 894 O O . ARG A 1 107 ? 21.203 0.632 -30.030 1.00 88.31 107 ARG A O 1
ATOM 901 N N . GLN A 1 108 ? 22.188 1.814 -28.399 1.00 92.31 108 GLN A N 1
ATOM 902 C CA . GLN A 1 108 ? 23.090 0.758 -27.923 1.00 92.31 108 GLN A CA 1
ATOM 903 C C . GLN A 1 108 ? 22.443 -0.215 -26.918 1.00 92.31 108 GLN A C 1
ATOM 905 O O . GLN A 1 108 ? 23.126 -1.095 -26.379 1.00 92.31 108 GLN A O 1
ATOM 910 N N . ARG A 1 109 ? 21.141 -0.064 -26.629 1.00 92.69 109 ARG A N 1
ATOM 911 C CA . ARG A 1 109 ? 20.414 -0.811 -25.589 1.00 92.69 109 ARG A CA 1
ATOM 912 C C . ARG A 1 109 ? 21.126 -0.753 -24.233 1.00 92.69 109 ARG A C 1
ATOM 914 O O . ARG A 1 109 ? 21.406 -1.769 -23.589 1.00 92.69 109 ARG A O 1
ATOM 921 N N . ARG A 1 110 ? 21.474 0.456 -23.808 1.00 93.75 110 ARG A N 1
ATOM 922 C CA . ARG A 1 110 ? 22.150 0.763 -22.546 1.00 93.75 110 ARG A CA 1
ATOM 923 C C . ARG A 1 110 ? 21.267 1.655 -21.683 1.00 93.75 110 ARG A C 1
ATOM 925 O O . ARG A 1 110 ? 20.727 2.644 -22.165 1.00 93.75 110 ARG A O 1
ATOM 932 N N . ASN A 1 111 ? 21.118 1.318 -20.403 1.00 90.19 111 ASN A N 1
ATOM 933 C CA . ASN A 1 111 ? 20.303 2.111 -19.480 1.00 90.19 111 ASN A CA 1
ATOM 934 C C . ASN A 1 111 ? 20.917 2.143 -18.069 1.00 90.19 111 ASN A C 1
ATOM 936 O O . ASN A 1 111 ? 21.309 1.109 -17.532 1.00 90.19 111 ASN A O 1
ATOM 940 N N . ALA A 1 112 ? 21.000 3.331 -17.466 1.00 89.75 112 ALA A N 1
ATOM 941 C CA . ALA A 1 112 ? 21.547 3.543 -16.121 1.00 89.75 112 ALA A CA 1
ATOM 942 C C . ALA A 1 112 ? 20.693 2.909 -15.009 1.00 89.75 112 ALA A C 1
ATOM 944 O O . ALA A 1 112 ? 21.211 2.547 -13.947 1.00 89.75 112 ALA A O 1
ATOM 945 N N . ASN A 1 113 ? 19.397 2.745 -15.277 1.00 89.56 113 ASN A N 1
ATOM 946 C CA . ASN A 1 113 ? 18.407 2.282 -14.313 1.00 89.56 113 ASN A CA 1
ATOM 947 C C . ASN A 1 113 ? 18.296 0.751 -14.281 1.00 89.56 113 ASN A C 1
ATOM 949 O O . ASN A 1 113 ? 17.599 0.223 -13.426 1.00 89.56 113 ASN A O 1
ATOM 953 N N . LEU A 1 114 ? 18.996 0.023 -15.166 1.00 91.69 114 LEU A N 1
ATOM 954 C CA . LEU A 1 114 ? 19.018 -1.448 -15.204 1.00 91.69 114 LEU A CA 1
ATOM 955 C C . LEU A 1 114 ? 19.835 -2.044 -14.051 1.00 91.69 114 LEU A C 1
ATOM 957 O O . LEU A 1 114 ? 20.898 -2.631 -14.257 1.00 91.69 114 LEU A O 1
ATOM 961 N N . VAL A 1 115 ? 19.322 -1.904 -12.835 1.00 87.69 115 VAL A N 1
ATOM 962 C CA . VAL A 1 115 ? 19.901 -2.439 -11.600 1.00 87.69 115 VAL A CA 1
ATOM 963 C C . VAL A 1 115 ? 18.853 -3.183 -10.776 1.00 87.69 115 VAL A C 1
ATOM 965 O O . VAL A 1 115 ? 17.660 -2.937 -10.974 1.00 87.69 115 VAL A O 1
ATOM 968 N N . PRO A 1 116 ? 19.257 -4.094 -9.874 1.00 88.44 116 PRO A N 1
ATOM 969 C CA . PRO A 1 116 ? 18.328 -4.697 -8.924 1.00 88.44 116 PRO A CA 1
ATOM 970 C C . PRO A 1 116 ? 17.696 -3.633 -8.020 1.00 88.44 116 PRO A C 1
ATOM 972 O O . PRO A 1 116 ? 18.330 -2.621 -7.716 1.00 88.44 116 PRO A O 1
ATOM 975 N N . TRP A 1 117 ? 16.455 -3.867 -7.586 1.00 86.50 117 TRP A N 1
ATOM 976 C CA . TRP A 1 117 ? 15.777 -2.952 -6.669 1.00 86.50 117 TRP A CA 1
ATOM 977 C C . TRP A 1 117 ? 16.492 -2.902 -5.319 1.00 86.50 117 TRP A C 1
ATOM 979 O O . TRP A 1 117 ? 16.807 -1.808 -4.867 1.00 86.50 117 TRP A O 1
ATOM 989 N N . ASP A 1 118 ? 16.808 -4.061 -4.726 1.00 83.94 118 ASP A N 1
ATOM 990 C CA . ASP A 1 118 ? 17.397 -4.202 -3.382 1.00 83.94 118 ASP A CA 1
ATOM 991 C C . ASP A 1 118 ? 18.938 -4.110 -3.333 1.00 83.94 118 ASP A C 1
ATOM 993 O O . ASP A 1 118 ? 19.514 -4.353 -2.279 1.00 83.94 118 ASP A O 1
ATOM 997 N N . ASP A 1 119 ? 19.626 -3.784 -4.435 1.00 71.38 119 ASP A N 1
ATOM 998 C CA . ASP A 1 119 ? 21.101 -3.767 -4.472 1.00 71.38 119 ASP A CA 1
ATOM 999 C C . ASP A 1 119 ? 21.685 -2.789 -3.420 1.00 71.38 119 ASP A C 1
ATOM 1001 O O . ASP A 1 119 ? 21.403 -1.586 -3.503 1.00 71.38 119 ASP A O 1
ATOM 1005 N N . PRO A 1 120 ? 22.471 -3.272 -2.433 1.00 57.97 120 PRO A N 1
ATOM 1006 C CA . PRO A 1 120 ? 22.965 -2.452 -1.329 1.00 57.97 120 PRO A CA 1
ATOM 1007 C C . PRO A 1 120 ? 24.273 -1.680 -1.612 1.00 57.97 120 PRO A C 1
ATOM 1009 O O . PRO A 1 120 ? 24.758 -0.983 -0.724 1.00 57.97 120 PRO A O 1
ATOM 1012 N N . ALA A 1 121 ? 24.888 -1.765 -2.796 1.00 47.59 121 ALA A N 1
ATOM 1013 C CA . ALA A 1 121 ? 26.198 -1.134 -3.040 1.00 47.59 121 ALA A CA 1
ATOM 1014 C C . ALA A 1 121 ? 26.062 0.350 -3.477 1.00 47.59 121 ALA A C 1
ATOM 1016 O O . ALA A 1 121 ? 25.474 0.630 -4.522 1.00 47.59 121 ALA A O 1
ATOM 1017 N N . VAL A 1 122 ? 26.598 1.373 -2.788 1.00 40.16 122 VAL A N 1
ATOM 1018 C CA . VAL A 1 122 ? 27.781 1.496 -1.902 1.00 40.16 122 VAL A CA 1
ATOM 1019 C C . VAL A 1 122 ? 27.502 2.590 -0.840 1.00 40.16 122 VAL A C 1
ATOM 1021 O O . VAL A 1 122 ? 26.814 3.558 -1.178 1.00 40.16 122 VAL A O 1
ATOM 1024 N N . PRO A 1 123 ? 28.040 2.507 0.398 1.00 34.34 123 PRO A N 1
ATOM 1025 C CA . PRO A 1 123 ? 28.058 3.642 1.326 1.00 34.34 123 PRO A CA 1
ATOM 1026 C C . PRO A 1 123 ? 28.723 4.864 0.676 1.00 34.34 123 PRO A C 1
ATOM 1028 O O . PRO A 1 123 ? 29.714 4.729 -0.046 1.00 34.34 123 PRO A O 1
ATOM 1031 N N . ALA A 1 124 ? 28.206 6.065 0.949 1.00 32.66 124 ALA A N 1
ATOM 1032 C CA . ALA A 1 124 ? 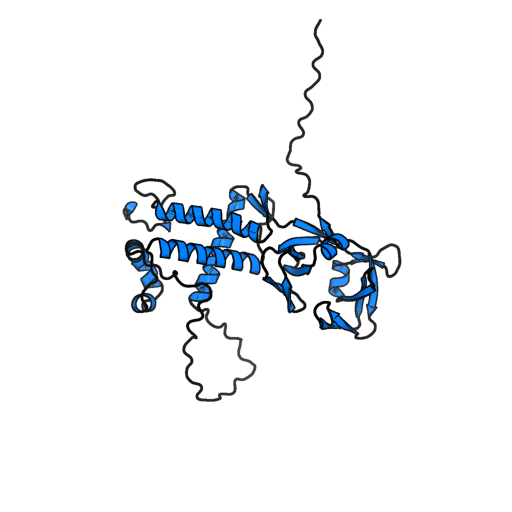29.013 7.274 0.813 1.00 32.66 124 ALA A CA 1
ATOM 1033 C C . ALA A 1 124 ? 30.352 6.983 1.499 1.00 32.66 124 ALA A C 1
ATOM 1035 O O . ALA A 1 124 ? 30.343 6.461 2.611 1.00 32.66 124 ALA A O 1
ATOM 1036 N N . SER A 1 125 ? 31.460 7.185 0.785 1.00 30.77 125 SER A N 1
ATOM 1037 C CA . SER A 1 125 ? 32.835 7.017 1.259 1.00 30.77 125 SER A CA 1
ATOM 1038 C C . SER A 1 125 ? 32.937 7.011 2.786 1.00 30.77 125 SER A C 1
ATOM 1040 O O . SER A 1 125 ? 32.863 8.067 3.410 1.00 30.77 125 SER A O 1
ATOM 1042 N N . VAL A 1 126 ? 33.093 5.826 3.381 1.00 31.22 126 VAL A N 1
ATOM 1043 C CA . VAL A 1 126 ? 33.564 5.718 4.758 1.00 31.22 126 VAL A CA 1
ATOM 1044 C C . VAL A 1 126 ? 34.990 6.248 4.711 1.00 31.22 126 VAL A C 1
ATOM 1046 O O . VAL A 1 126 ? 35.916 5.537 4.320 1.00 31.22 126 VAL A O 1
ATOM 1049 N N . GLN A 1 127 ? 35.155 7.536 5.013 1.00 31.02 127 GLN A N 1
ATOM 1050 C CA . GLN A 1 127 ? 36.402 7.995 5.598 1.00 31.02 127 GLN A CA 1
ATOM 1051 C C . GLN A 1 127 ? 36.621 7.114 6.828 1.00 31.02 127 GLN A C 1
ATOM 1053 O O . GLN A 1 127 ? 35.701 6.901 7.619 1.00 31.02 127 GLN A O 1
ATOM 1058 N N . ALA A 1 128 ? 37.800 6.502 6.897 1.00 28.52 128 ALA A N 1
ATOM 1059 C CA . ALA A 1 128 ? 38.206 5.685 8.025 1.00 28.52 128 ALA A CA 1
ATOM 1060 C C . ALA A 1 128 ? 37.945 6.440 9.344 1.00 28.52 128 ALA A C 1
ATOM 1062 O O . ALA A 1 128 ? 38.083 7.665 9.368 1.00 28.52 128 ALA A O 1
ATOM 1063 N N . PRO A 1 129 ? 37.562 5.745 10.428 1.00 33.03 129 PRO A N 1
ATOM 1064 C CA . PRO A 1 129 ? 37.382 6.381 11.717 1.00 33.03 129 PRO A CA 1
ATOM 1065 C C . PRO A 1 129 ? 38.763 6.639 12.317 1.00 33.03 129 PRO A C 1
ATOM 1067 O O . PRO A 1 129 ? 39.270 5.817 13.070 1.00 33.03 129 PRO A O 1
ATOM 1070 N N . ASP A 1 130 ? 39.352 7.779 11.981 1.00 33.25 130 ASP A N 1
ATOM 1071 C CA . ASP A 1 130 ? 40.333 8.414 12.846 1.00 33.25 130 ASP A CA 1
ATOM 1072 C C . ASP A 1 130 ? 39.720 9.722 13.360 1.00 33.25 130 ASP A C 1
ATOM 1074 O O . ASP A 1 130 ? 39.178 10.518 12.600 1.00 33.25 130 ASP A O 1
ATOM 1078 N N . GLU A 1 131 ? 39.808 9.884 14.679 1.00 32.38 131 GLU A N 1
ATOM 1079 C CA . GLU A 1 131 ? 39.407 11.035 15.499 1.00 32.38 131 GLU A CA 1
ATOM 1080 C C . GLU A 1 131 ? 37.947 11.092 15.986 1.00 32.38 131 GLU A C 1
ATOM 1082 O O . GLU A 1 131 ? 37.029 11.661 15.397 1.00 32.38 131 GLU A O 1
ATOM 1087 N N . VAL A 1 132 ? 37.789 10.564 17.204 1.00 36.81 132 VAL A N 1
ATOM 1088 C CA . VAL A 1 132 ? 36.733 10.899 18.163 1.00 36.81 132 VAL A CA 1
ATOM 1089 C C . VAL A 1 132 ? 36.688 12.421 18.344 1.00 36.81 132 VAL A C 1
ATOM 1091 O O . VAL A 1 132 ? 37.457 12.983 19.120 1.00 36.81 132 VAL A O 1
ATOM 1094 N N . THR A 1 133 ? 35.759 13.086 17.659 1.00 34.72 133 THR A N 1
ATOM 1095 C CA . THR A 1 133 ? 35.338 14.446 18.008 1.00 34.72 133 THR A CA 1
ATOM 1096 C C . THR A 1 133 ? 33.944 14.371 18.614 1.00 34.72 133 THR A C 1
ATOM 1098 O O . THR A 1 133 ? 32.984 13.956 17.966 1.00 34.72 133 THR A O 1
ATOM 1101 N N . GLN A 1 134 ? 33.850 14.741 19.889 1.00 39.03 134 GLN A N 1
ATOM 1102 C CA . GLN A 1 134 ? 32.604 14.881 20.636 1.00 39.03 134 GLN A CA 1
ATOM 1103 C C . GLN A 1 134 ? 31.689 15.886 19.916 1.00 39.03 134 GLN A C 1
ATOM 1105 O O . GLN A 1 134 ? 32.002 17.073 19.849 1.00 39.03 134 GLN A O 1
ATOM 1110 N N . GLN A 1 135 ? 30.572 15.418 19.353 1.00 35.03 135 GLN A N 1
ATOM 1111 C CA . GLN A 1 135 ? 29.534 16.289 18.801 1.00 35.03 135 GLN A CA 1
ATOM 1112 C C . GLN A 1 135 ? 28.632 16.806 19.930 1.00 35.03 135 GLN A C 1
ATOM 1114 O O . GLN A 1 135 ? 28.055 16.027 20.688 1.00 35.03 135 GLN A O 1
ATOM 1119 N N . SER A 1 136 ? 28.529 18.135 20.025 1.00 36.62 136 SER A N 1
ATOM 1120 C CA . SER A 1 136 ? 27.568 18.856 20.868 1.00 36.62 136 SER A CA 1
ATOM 1121 C C . SER A 1 136 ? 26.110 18.531 20.496 1.00 36.62 136 SER A C 1
ATOM 1123 O O . SER A 1 136 ? 25.822 18.333 19.316 1.00 36.62 136 SER A O 1
ATOM 1125 N N . PRO A 1 137 ? 25.171 18.564 21.462 1.00 43.47 137 PRO A N 1
ATOM 1126 C CA . PRO A 1 137 ? 23.781 18.130 21.276 1.00 43.47 137 PRO A CA 1
ATOM 1127 C C . PRO A 1 137 ? 22.867 19.098 20.493 1.00 43.47 137 PRO A C 1
ATOM 1129 O O . PRO A 1 137 ? 21.706 18.766 20.287 1.00 43.47 137 PRO A O 1
ATOM 1132 N N . ASP A 1 138 ? 23.365 20.247 20.016 1.00 42.06 138 ASP A N 1
ATOM 1133 C CA . ASP A 1 138 ? 22.549 21.302 19.376 1.00 42.06 138 ASP A CA 1
ATOM 1134 C C . ASP A 1 138 ? 22.792 21.485 17.860 1.00 42.06 138 ASP A C 1
ATOM 1136 O O . ASP A 1 138 ? 22.471 22.526 17.284 1.00 42.06 138 ASP A O 1
ATOM 1140 N N . ALA A 1 139 ? 23.356 20.491 17.166 1.00 40.59 139 ALA A N 1
ATOM 1141 C CA . ALA A 1 139 ? 23.460 20.552 15.706 1.00 40.59 139 ALA A CA 1
ATOM 1142 C C . ALA A 1 139 ? 22.109 20.189 15.048 1.00 40.59 139 ALA A C 1
ATOM 1144 O O . ALA A 1 139 ? 21.551 19.136 15.366 1.00 40.59 139 ALA A O 1
ATOM 1145 N N . PRO A 1 140 ? 21.572 21.000 14.110 1.00 43.47 140 PRO A N 1
ATOM 1146 C CA . PRO A 1 140 ? 20.384 20.617 13.354 1.00 43.47 140 PRO A CA 1
ATOM 1147 C C . PRO A 1 140 ? 20.672 19.321 12.593 1.00 43.47 140 PRO A C 1
ATOM 1149 O O . PRO A 1 140 ? 21.738 19.184 11.989 1.00 43.47 140 PRO A O 1
ATOM 1152 N N . ALA A 1 141 ? 19.729 18.375 12.637 1.00 42.91 141 ALA A N 1
ATOM 1153 C CA . ALA A 1 141 ? 19.827 17.106 11.927 1.00 42.91 141 ALA A CA 1
ATOM 1154 C C . ALA A 1 141 ? 20.166 17.376 10.454 1.00 42.91 141 ALA A C 1
ATOM 1156 O O . ALA A 1 141 ? 19.348 17.914 9.709 1.00 42.91 141 ALA A O 1
ATOM 1157 N N . GLN A 1 142 ? 21.395 17.056 10.047 1.00 43.12 142 GLN A N 1
ATOM 1158 C CA . GLN A 1 142 ? 21.781 17.136 8.647 1.00 43.12 142 GLN A CA 1
ATOM 1159 C C . GLN A 1 142 ? 20.947 16.102 7.891 1.00 43.12 142 GLN A C 1
ATOM 1161 O O . GLN A 1 142 ? 21.089 14.903 8.129 1.00 43.12 142 GLN A O 1
ATOM 1166 N N . GLU A 1 143 ? 20.054 16.561 7.009 1.00 48.06 143 GLU A N 1
ATOM 1167 C CA . GLU A 1 143 ? 19.383 15.695 6.042 1.00 48.06 143 GLU A CA 1
ATOM 1168 C C . GLU A 1 143 ? 20.462 14.959 5.246 1.00 48.06 143 GLU A C 1
ATOM 1170 O O . GLU A 1 143 ? 21.155 15.541 4.412 1.00 48.06 143 GLU A O 1
ATOM 1175 N N . SER A 1 144 ? 20.641 13.674 5.545 1.00 63.84 144 SER A N 1
ATOM 1176 C CA . SER A 1 144 ? 21.587 12.825 4.834 1.00 63.84 144 SER A CA 1
ATOM 1177 C C . SER A 1 144 ? 21.239 12.835 3.347 1.00 63.84 144 SER A C 1
ATOM 1179 O O . SER A 1 144 ? 20.113 12.489 2.972 1.00 63.84 144 SER A O 1
ATOM 1181 N N . GLU A 1 145 ? 22.189 13.225 2.500 1.00 76.25 145 GLU A N 1
ATOM 1182 C CA . GLU A 1 145 ? 21.958 13.323 1.064 1.00 76.25 145 GLU A CA 1
ATOM 1183 C C . GLU A 1 145 ? 21.519 11.963 0.496 1.00 76.25 145 GLU A C 1
ATOM 1185 O O . GLU A 1 145 ? 22.203 10.946 0.642 1.00 76.25 145 GLU A O 1
ATOM 1190 N N . LYS A 1 146 ? 20.350 11.932 -0.156 1.00 78.50 146 LYS A N 1
ATOM 1191 C CA . LYS A 1 146 ? 19.803 10.703 -0.741 1.00 78.50 146 LYS A CA 1
ATOM 1192 C C . LYS A 1 146 ? 20.730 10.176 -1.829 1.00 78.50 146 LYS A C 1
ATOM 1194 O O . LYS A 1 146 ? 21.081 10.887 -2.776 1.00 78.50 146 LYS A O 1
ATOM 1199 N N . THR A 1 147 ? 21.037 8.888 -1.759 1.00 81.94 147 THR A N 1
ATOM 1200 C CA . THR A 1 147 ? 21.804 8.197 -2.797 1.00 81.94 147 THR A CA 1
ATOM 1201 C C . THR A 1 147 ? 21.062 8.240 -4.144 1.00 81.94 147 THR A C 1
ATOM 1203 O O . THR A 1 147 ? 19.826 8.251 -4.178 1.00 81.94 147 THR A O 1
ATOM 1206 N N . PRO A 1 148 ? 21.770 8.166 -5.289 1.00 79.19 148 PRO A N 1
ATOM 1207 C CA . PRO A 1 148 ? 21.132 8.058 -6.607 1.00 79.19 148 PRO A CA 1
ATOM 1208 C C . PRO A 1 148 ? 20.125 6.900 -6.718 1.00 79.19 148 PRO A C 1
ATOM 1210 O O . PRO A 1 148 ? 19.183 6.955 -7.505 1.00 79.19 148 PRO A O 1
ATOM 1213 N N . ARG A 1 149 ? 20.297 5.839 -5.917 1.00 80.94 149 ARG A N 1
ATOM 1214 C CA . ARG A 1 149 ? 19.381 4.691 -5.878 1.00 80.94 149 ARG A CA 1
ATOM 1215 C C . ARG A 1 149 ? 18.095 4.994 -5.126 1.00 80.94 149 ARG A C 1
ATOM 1217 O O . ARG A 1 149 ? 17.033 4.632 -5.622 1.00 80.94 149 ARG A O 1
ATOM 1224 N N . GLN A 1 150 ? 18.172 5.687 -3.993 1.00 84.38 150 GLN A N 1
ATOM 1225 C CA . GLN A 1 150 ? 16.980 6.181 -3.299 1.00 84.38 150 GLN A CA 1
ATOM 1226 C C . GLN A 1 150 ? 16.191 7.133 -4.202 1.00 84.38 150 GLN A C 1
ATOM 1228 O O . GLN A 1 150 ? 14.995 6.932 -4.380 1.00 84.38 150 GLN A O 1
ATOM 1233 N N . LYS A 1 151 ? 16.878 8.063 -4.884 1.00 85.44 151 LYS A N 1
ATOM 1234 C CA . LYS A 1 151 ? 16.257 8.961 -5.873 1.00 85.44 151 LYS A CA 1
ATOM 1235 C C . LYS A 1 151 ? 15.543 8.190 -6.994 1.00 85.44 151 LYS A C 1
ATOM 1237 O O . LYS A 1 151 ? 14.426 8.541 -7.354 1.00 85.44 151 LYS A O 1
ATOM 1242 N N . LEU A 1 152 ? 16.142 7.115 -7.519 1.00 86.62 152 LEU A N 1
ATOM 1243 C CA . LEU A 1 152 ? 15.504 6.266 -8.536 1.00 86.62 152 LEU A CA 1
ATOM 1244 C C . LEU A 1 152 ? 14.253 5.545 -8.006 1.00 86.62 152 LEU A C 1
ATOM 1246 O O . LEU A 1 152 ? 13.250 5.486 -8.712 1.00 86.62 152 LEU A O 1
ATOM 1250 N N . ARG A 1 153 ? 14.301 4.991 -6.789 1.00 91.06 153 ARG A N 1
ATOM 1251 C CA . ARG A 1 153 ? 13.142 4.312 -6.183 1.00 91.06 153 ARG A CA 1
ATOM 1252 C C . ARG A 1 153 ? 11.993 5.292 -5.955 1.00 91.06 153 ARG A C 1
ATOM 1254 O O . ARG A 1 153 ? 10.876 5.000 -6.363 1.00 91.06 153 ARG A O 1
ATOM 1261 N N . GLU A 1 154 ? 12.283 6.464 -5.392 1.00 89.81 154 GLU A N 1
ATOM 1262 C CA . GLU A 1 154 ? 11.301 7.543 -5.211 1.00 89.81 154 GLU A CA 1
ATOM 1263 C C . GLU A 1 154 ? 10.702 7.985 -6.545 1.00 89.81 154 GLU A C 1
ATOM 1265 O O . GLU A 1 154 ? 9.491 8.139 -6.663 1.00 89.81 154 GLU A O 1
ATOM 1270 N N . PHE A 1 155 ? 11.534 8.123 -7.577 1.00 89.44 155 PHE A N 1
ATOM 1271 C CA . PHE A 1 155 ? 11.071 8.463 -8.916 1.00 89.44 155 PHE A CA 1
ATOM 1272 C C . PHE A 1 155 ? 10.148 7.390 -9.514 1.00 89.44 155 PHE A C 1
ATOM 1274 O O . PHE A 1 155 ? 9.127 7.729 -10.108 1.00 89.44 155 PHE A O 1
ATOM 1281 N N . ASN A 1 156 ? 10.465 6.103 -9.338 1.00 91.38 156 ASN A N 1
ATOM 1282 C CA . ASN A 1 156 ? 9.601 5.009 -9.789 1.00 91.38 156 ASN A CA 1
ATOM 1283 C C . ASN A 1 156 ? 8.257 5.013 -9.043 1.00 91.38 156 ASN A C 1
ATOM 1285 O O . ASN A 1 156 ? 7.215 4.923 -9.688 1.00 91.38 156 ASN A O 1
ATOM 1289 N N . VAL A 1 157 ? 8.273 5.202 -7.717 1.00 92.50 157 VAL A N 1
ATOM 1290 C CA . VAL A 1 157 ? 7.050 5.361 -6.908 1.00 92.50 157 VAL A CA 1
ATOM 1291 C C . VAL A 1 157 ? 6.215 6.530 -7.429 1.00 92.50 157 VAL A C 1
ATOM 1293 O O . VAL A 1 157 ? 5.035 6.358 -7.708 1.00 92.50 157 VAL A O 1
ATOM 1296 N N . GLN A 1 158 ? 6.826 7.694 -7.663 1.00 91.88 158 GLN A N 1
ATOM 1297 C CA . GLN A 1 158 ? 6.132 8.870 -8.196 1.00 91.88 158 GLN A CA 1
ATOM 1298 C C . GLN A 1 158 ? 5.511 8.626 -9.578 1.00 91.88 158 GLN A C 1
ATOM 1300 O O . GLN A 1 158 ? 4.384 9.058 -9.823 1.00 91.88 158 GLN A O 1
ATOM 1305 N N . ILE A 1 159 ? 6.222 7.944 -10.484 1.00 90.62 159 ILE A N 1
ATOM 1306 C CA . ILE A 1 159 ? 5.690 7.597 -11.809 1.00 90.62 159 ILE A CA 1
ATOM 1307 C C . ILE A 1 159 ? 4.467 6.696 -11.676 1.00 90.62 159 ILE A C 1
ATOM 1309 O O . ILE A 1 159 ? 3.436 6.982 -12.288 1.00 90.62 159 ILE A O 1
ATOM 1313 N N . ASP A 1 160 ? 4.572 5.623 -10.899 1.00 92.56 160 ASP A N 1
ATOM 1314 C CA . ASP A 1 160 ? 3.498 4.641 -10.805 1.00 92.56 160 ASP A CA 1
ATOM 1315 C C . ASP A 1 160 ? 2.284 5.215 -10.058 1.00 92.56 160 ASP A C 1
ATOM 1317 O O . ASP A 1 160 ? 1.151 4.997 -10.500 1.00 92.56 160 ASP A O 1
ATOM 1321 N N . THR A 1 161 ? 2.498 6.054 -9.035 1.00 92.12 161 THR A N 1
ATOM 1322 C CA . THR A 1 161 ? 1.442 6.873 -8.412 1.00 92.12 161 THR A CA 1
ATOM 1323 C C . THR A 1 161 ? 0.737 7.724 -9.459 1.00 92.12 161 THR A C 1
ATOM 1325 O O . THR A 1 161 ? -0.479 7.635 -9.612 1.00 92.12 161 THR A O 1
ATOM 1328 N N . ALA A 1 162 ? 1.490 8.504 -10.240 1.00 90.81 162 ALA A N 1
ATOM 1329 C CA . ALA A 1 162 ? 0.917 9.405 -11.233 1.00 90.81 162 ALA A CA 1
ATOM 1330 C C . ALA A 1 162 ? 0.146 8.660 -12.336 1.00 90.81 162 ALA A C 1
ATOM 1332 O O . ALA A 1 162 ? -0.857 9.172 -12.840 1.00 90.81 162 ALA A O 1
ATOM 1333 N N . ILE A 1 163 ? 0.589 7.460 -12.729 1.00 90.69 163 ILE A N 1
ATOM 1334 C CA . ILE A 1 163 ? -0.152 6.618 -13.677 1.00 90.69 163 ILE A CA 1
ATOM 1335 C C . ILE A 1 163 ? -1.478 6.180 -13.055 1.00 90.69 163 ILE A C 1
ATOM 1337 O O . ILE A 1 163 ? -2.523 6.386 -13.672 1.00 90.69 163 ILE A O 1
ATOM 1341 N N . ILE A 1 164 ? -1.450 5.621 -11.842 1.00 90.81 164 ILE A N 1
ATOM 1342 C CA . ILE A 1 164 ? -2.646 5.127 -11.144 1.00 90.81 164 ILE A CA 1
ATOM 1343 C C . ILE A 1 164 ? -3.653 6.256 -10.913 1.00 90.81 164 ILE A C 1
ATOM 1345 O O . ILE A 1 164 ? -4.837 6.091 -11.206 1.00 90.81 164 ILE A O 1
ATOM 1349 N N . GLU A 1 165 ? -3.191 7.426 -10.476 1.00 88.44 165 GLU A N 1
ATOM 1350 C CA . GLU A 1 165 ? -4.037 8.607 -10.301 1.00 88.44 165 GLU A CA 1
ATOM 1351 C C . GLU A 1 165 ? -4.674 9.054 -11.617 1.00 88.44 165 GLU A C 1
ATOM 1353 O O . GLU A 1 165 ? -5.851 9.409 -11.637 1.00 88.44 165 GLU A O 1
ATOM 1358 N N . ARG A 1 166 ? -3.938 9.011 -12.737 1.00 89.00 166 ARG A N 1
ATOM 1359 C CA . ARG A 1 166 ? -4.459 9.401 -14.059 1.00 89.00 166 ARG A CA 1
ATOM 1360 C C . ARG A 1 166 ? -5.456 8.411 -14.641 1.00 89.00 166 ARG A C 1
ATOM 1362 O O . ARG A 1 166 ? -6.286 8.842 -15.441 1.00 89.00 166 ARG A O 1
ATOM 1369 N N . LEU A 1 167 ? -5.451 7.140 -14.230 1.00 88.31 167 LEU A N 1
ATOM 1370 C CA . LEU A 1 167 ? -6.465 6.170 -14.667 1.00 88.31 167 LEU A CA 1
ATOM 1371 C C . LEU A 1 167 ? -7.896 6.647 -14.350 1.00 88.31 167 LEU A C 1
ATOM 1373 O O . LEU A 1 167 ? -8.822 6.344 -15.108 1.00 88.31 167 LEU A O 1
ATOM 1377 N N . ARG A 1 168 ? -8.075 7.502 -13.327 1.00 84.69 168 ARG A N 1
ATOM 1378 C CA . ARG A 1 168 ? -9.369 8.142 -13.022 1.00 84.69 168 ARG A CA 1
ATOM 1379 C C . ARG A 1 168 ? -9.907 8.974 -14.183 1.00 84.69 168 ARG A C 1
ATOM 1381 O O . ARG A 1 168 ? -11.117 9.047 -14.375 1.00 84.69 168 ARG A O 1
ATOM 1388 N N . LEU A 1 169 ? -9.018 9.608 -14.954 1.00 85.38 169 LEU A N 1
ATOM 1389 C CA . LEU A 1 169 ? -9.384 10.429 -16.112 1.00 85.38 169 LEU A CA 1
ATOM 1390 C C . LEU A 1 169 ? -9.939 9.560 -17.244 1.00 85.38 169 LEU A C 1
ATOM 1392 O O . LEU A 1 169 ? -10.662 10.054 -18.104 1.00 85.38 169 LEU A O 1
ATOM 1396 N N . TRP A 1 170 ? -9.638 8.262 -17.214 1.00 85.88 170 TRP A N 1
ATOM 1397 C CA . TRP A 1 170 ? -10.209 7.245 -18.092 1.00 85.88 170 TRP A CA 1
ATOM 1398 C C . TRP A 1 170 ? -11.360 6.474 -17.433 1.00 85.88 170 TRP A C 1
ATOM 1400 O O . TRP A 1 170 ? -11.814 5.464 -17.965 1.00 85.88 170 TRP A O 1
ATOM 1410 N N . GLY A 1 171 ? -11.867 6.970 -16.301 1.00 86.62 171 GLY A N 1
ATOM 1411 C CA . GLY A 1 171 ? -13.085 6.478 -15.670 1.00 86.62 171 GLY A CA 1
ATOM 1412 C C . GLY A 1 171 ? -12.895 5.272 -14.759 1.00 86.62 171 GLY A C 1
ATOM 1413 O O . GLY A 1 171 ? -13.893 4.628 -14.446 1.00 86.62 171 GLY A O 1
ATOM 1414 N N . VAL A 1 172 ? -11.671 4.958 -14.316 1.00 90.19 172 VAL A N 1
ATOM 1415 C CA . VAL A 1 172 ? -11.428 3.862 -13.361 1.00 90.19 172 VAL A CA 1
ATOM 1416 C C . VAL A 1 172 ? -10.537 4.280 -12.196 1.00 90.19 172 VAL A C 1
ATOM 1418 O O . VAL A 1 172 ? -9.589 5.036 -12.366 1.00 90.19 172 VAL A O 1
ATOM 1421 N N . GLU A 1 173 ? -10.834 3.780 -11.002 1.00 90.75 173 GLU A N 1
ATOM 1422 C CA . GLU A 1 173 ? -10.044 4.033 -9.792 1.00 90.75 173 GLU A CA 1
ATOM 1423 C C . GLU A 1 173 ? -9.928 2.758 -8.943 1.00 90.75 173 GLU A C 1
ATOM 1425 O O . GLU A 1 173 ? -10.868 1.950 -8.933 1.00 90.75 173 GLU A O 1
ATOM 1430 N N . PRO A 1 174 ? -8.801 2.551 -8.238 1.00 91.06 174 PRO A N 1
ATOM 1431 C CA . PRO A 1 174 ? -8.669 1.443 -7.316 1.00 91.06 174 PRO A CA 1
ATOM 1432 C C . PRO A 1 174 ? -9.331 1.777 -5.981 1.00 91.06 174 PRO A C 1
ATOM 1434 O O . PRO A 1 174 ? -9.168 2.869 -5.437 1.00 91.06 174 PRO A O 1
ATOM 1437 N N . VAL A 1 175 ? -10.044 0.805 -5.424 1.00 86.81 175 VAL A N 1
ATOM 1438 C CA . VAL A 1 175 ? -10.648 0.908 -4.096 1.00 86.81 175 VAL A CA 1
ATOM 1439 C C . VAL A 1 175 ? -10.440 -0.358 -3.283 1.00 86.81 175 VAL A C 1
ATOM 1441 O O . VAL A 1 175 ? -10.458 -1.474 -3.803 1.00 86.81 175 VAL A O 1
ATOM 1444 N N . ALA A 1 176 ? -10.238 -0.166 -1.985 1.00 86.31 176 ALA A N 1
ATOM 1445 C CA . ALA A 1 176 ? -10.361 -1.218 -0.990 1.00 86.31 176 ALA A CA 1
ATOM 1446 C C . ALA A 1 176 ? -11.811 -1.280 -0.489 1.00 86.31 176 ALA A C 1
ATOM 1448 O O . ALA A 1 176 ? -12.561 -0.302 -0.573 1.00 86.31 176 ALA A O 1
ATOM 1449 N N . ASP A 1 177 ? -12.218 -2.432 0.039 1.00 87.56 177 ASP A N 1
ATOM 1450 C CA . ASP A 1 177 ? -13.555 -2.573 0.605 1.00 87.56 177 ASP A CA 1
ATOM 1451 C C . ASP A 1 177 ? -13.673 -1.773 1.904 1.00 87.56 177 ASP A C 1
ATOM 1453 O O . ASP A 1 177 ? -12.810 -1.858 2.774 1.00 87.56 177 ASP A O 1
ATOM 1457 N N . ARG A 1 178 ? -14.762 -1.014 2.067 1.00 89.88 178 ARG A N 1
ATOM 1458 C CA . ARG A 1 178 ? -15.048 -0.305 3.322 1.00 89.88 178 ARG A CA 1
ATOM 1459 C C . ARG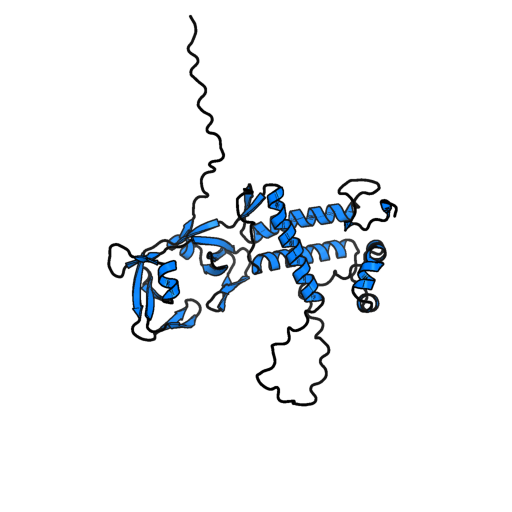 A 1 178 ? -15.798 -1.201 4.294 1.00 89.88 178 ARG A C 1
ATOM 1461 O O . ARG A 1 178 ? -16.730 -1.917 3.922 1.00 89.88 178 ARG A O 1
ATOM 1468 N N . TYR A 1 179 ? -15.417 -1.114 5.558 1.00 93.38 179 TYR A N 1
ATOM 1469 C CA . TYR A 1 179 ? -16.033 -1.815 6.670 1.00 93.38 179 TYR A CA 1
ATOM 1470 C C . TYR A 1 179 ? -16.305 -0.830 7.801 1.00 93.38 179 TYR A C 1
ATOM 1472 O O . TYR A 1 179 ? -15.468 0.008 8.125 1.00 93.38 179 TYR A O 1
ATOM 1480 N N . ARG A 1 180 ? -17.460 -0.962 8.449 1.00 93.44 180 ARG A N 1
ATOM 1481 C CA . ARG A 1 180 ? -17.749 -0.260 9.703 1.00 93.44 180 ARG A CA 1
ATOM 1482 C C . ARG A 1 180 ? -17.454 -1.160 10.892 1.00 93.44 180 ARG A C 1
ATOM 1484 O O . ARG A 1 180 ? -17.758 -2.359 10.846 1.00 93.44 180 ARG A O 1
ATOM 1491 N N . ARG A 1 181 ? -16.903 -0.581 11.959 1.00 93.69 181 ARG A N 1
ATOM 1492 C CA . ARG A 1 181 ? -16.738 -1.267 13.246 1.00 93.69 181 ARG A CA 1
ATOM 1493 C C . ARG A 1 181 ? -18.117 -1.571 13.837 1.00 93.69 181 ARG A C 1
ATOM 1495 O O . ARG A 1 181 ? -19.038 -0.762 13.735 1.00 93.69 181 ARG A O 1
ATOM 1502 N N . VAL A 1 182 ? -18.274 -2.750 14.429 1.00 92.06 182 VAL A N 1
ATOM 1503 C CA . VAL A 1 182 ? -19.500 -3.167 15.117 1.00 92.06 182 VAL A CA 1
ATOM 1504 C C . VAL A 1 182 ? -19.179 -3.818 16.457 1.00 92.06 182 VAL A C 1
ATOM 1506 O O . VAL A 1 182 ? -18.045 -4.205 16.731 1.00 92.06 182 VAL A O 1
ATOM 1509 N N . GLY A 1 183 ? -20.207 -3.941 17.291 1.00 91.12 183 GLY A N 1
ATOM 1510 C CA . GLY A 1 183 ? -20.109 -4.541 18.614 1.00 91.12 183 GLY A CA 1
ATOM 1511 C C . GLY A 1 183 ? -20.192 -3.511 19.733 1.00 91.12 183 GLY A C 1
ATOM 1512 O O . GLY A 1 183 ? -20.003 -2.307 19.531 1.00 91.12 183 GLY A O 1
ATOM 1513 N N . ILE A 1 184 ? -20.514 -4.024 20.915 1.00 93.62 184 ILE A N 1
ATOM 1514 C CA . ILE A 1 184 ? -20.563 -3.277 22.167 1.00 93.62 184 ILE A CA 1
ATOM 1515 C C . ILE A 1 184 ? -19.382 -3.727 23.020 1.00 93.62 184 ILE A C 1
ATOM 1517 O O . ILE A 1 184 ? -19.092 -4.920 23.088 1.00 93.62 184 ILE A O 1
ATOM 1521 N N . VAL A 1 185 ? -18.723 -2.773 23.662 1.00 94.69 185 VAL A N 1
ATOM 1522 C CA . VAL A 1 185 ? -17.653 -3.002 24.636 1.00 94.69 185 VAL A CA 1
ATOM 1523 C C . VAL A 1 185 ? -18.073 -2.455 25.991 1.00 94.69 185 VAL A C 1
ATOM 1525 O O . VAL A 1 185 ? -18.948 -1.587 26.070 1.00 94.69 185 VAL A O 1
ATOM 1528 N N . THR A 1 186 ? -17.440 -2.940 27.051 1.00 96.50 186 THR A N 1
ATOM 1529 C CA . THR A 1 186 ? -17.444 -2.254 28.345 1.00 96.50 186 THR A CA 1
ATOM 1530 C C . THR A 1 186 ? -16.191 -1.408 28.456 1.00 96.50 186 THR A C 1
ATOM 1532 O O . THR A 1 186 ? -15.113 -1.879 28.098 1.00 96.50 186 THR A O 1
ATOM 1535 N N . ALA A 1 187 ? -16.319 -0.175 28.932 1.00 96.38 187 ALA A N 1
ATOM 1536 C CA . ALA A 1 187 ? -15.165 0.679 29.163 1.00 96.38 187 ALA A CA 1
ATOM 1537 C C . ALA A 1 187 ? -15.266 1.411 30.498 1.00 96.38 187 ALA A C 1
ATOM 1539 O O . ALA A 1 187 ? -16.351 1.832 30.905 1.00 96.38 187 ALA A O 1
ATOM 1540 N N . SER A 1 188 ? -14.120 1.576 31.148 1.00 95.56 188 SER A N 1
ATOM 1541 C CA . SER A 1 188 ? -13.969 2.331 32.389 1.00 95.56 188 SER A CA 1
ATOM 1542 C C . SER A 1 188 ? -12.734 3.214 32.305 1.00 95.56 188 SER A C 1
ATOM 1544 O O . SER A 1 188 ? -11.691 2.770 31.828 1.00 95.56 188 SER A O 1
ATOM 1546 N N . GLU A 1 189 ? -12.845 4.450 32.777 1.00 96.62 189 GLU A N 1
ATOM 1547 C CA . GLU A 1 189 ? -11.691 5.335 32.916 1.00 96.62 189 GLU A CA 1
ATOM 1548 C C . GLU A 1 189 ? -10.732 4.767 33.974 1.00 96.62 189 GLU A C 1
ATOM 1550 O O . GLU A 1 189 ? -11.155 4.346 35.053 1.00 96.62 189 GLU A O 1
ATOM 1555 N N . LEU A 1 190 ? -9.448 4.711 33.638 1.00 96.25 190 LEU A N 1
ATOM 1556 C CA . LEU A 1 190 ? -8.378 4.249 34.504 1.00 96.25 190 LEU A CA 1
ATOM 1557 C C . LEU A 1 190 ? -8.055 5.324 35.537 1.00 96.25 190 LEU A C 1
ATOM 1559 O O . LEU A 1 190 ? -7.806 6.477 35.198 1.00 96.25 190 LEU A O 1
ATOM 1563 N N . THR A 1 191 ? -8.008 4.933 36.804 1.00 96.56 191 THR A N 1
ATOM 1564 C CA . THR A 1 191 ? -7.571 5.809 37.901 1.00 96.56 191 THR A CA 1
ATOM 1565 C C . THR A 1 191 ? -6.088 5.654 38.218 1.00 96.56 191 THR A C 1
ATOM 1567 O O . THR A 1 191 ? -5.506 6.512 38.872 1.00 96.56 191 THR A O 1
ATOM 1570 N N . GLU A 1 192 ? -5.477 4.567 37.754 1.00 95.25 192 GLU A N 1
ATOM 1571 C CA . GLU A 1 192 ? -4.085 4.205 37.997 1.00 95.25 192 GLU A CA 1
ATOM 1572 C C . GLU A 1 192 ? -3.435 3.751 36.689 1.00 95.25 192 GLU A C 1
ATOM 1574 O O . GLU A 1 192 ? -4.120 3.387 35.730 1.00 95.25 192 GLU A O 1
ATOM 1579 N N . GLN A 1 193 ? -2.105 3.786 36.648 1.00 96.38 193 GLN A N 1
ATOM 1580 C CA . GLN A 1 193 ? -1.351 3.267 35.516 1.00 96.38 193 GLN A CA 1
ATOM 1581 C C . GLN A 1 193 ? -1.548 1.751 35.416 1.00 96.38 193 GLN A C 1
ATOM 1583 O O . GLN A 1 193 ? -1.409 1.037 36.408 1.00 96.38 193 GLN A O 1
ATOM 1588 N N . VAL A 1 194 ? -1.821 1.258 34.208 1.00 95.12 194 VAL A N 1
ATOM 1589 C CA . VAL A 1 194 ? -1.983 -0.176 33.941 1.00 95.12 194 VAL A CA 1
ATOM 1590 C C . VAL A 1 194 ? -1.042 -0.595 32.826 1.00 95.12 194 VAL A C 1
ATOM 1592 O O . VAL A 1 194 ? -1.069 -0.032 31.732 1.00 95.12 194 VAL A O 1
ATOM 1595 N N . THR A 1 195 ? -0.241 -1.618 33.102 1.00 93.94 195 THR A N 1
ATOM 1596 C CA . THR A 1 195 ? 0.554 -2.318 32.096 1.00 93.94 195 THR A CA 1
ATOM 1597 C C . THR A 1 195 ? -0.236 -3.509 31.572 1.00 93.94 195 THR A C 1
ATOM 1599 O O . THR A 1 195 ? -0.844 -4.250 32.346 1.00 93.94 195 THR A O 1
ATOM 1602 N N . TRP A 1 196 ? -0.245 -3.687 30.257 1.00 91.31 196 TRP A N 1
ATOM 1603 C CA . TRP A 1 196 ? -0.963 -4.763 29.586 1.00 91.31 196 TRP A CA 1
ATOM 1604 C C . TRP A 1 196 ? -0.188 -5.252 28.369 1.00 91.31 196 TRP A C 1
ATOM 1606 O O . TRP A 1 196 ? 0.687 -4.562 27.854 1.00 91.31 196 TRP A O 1
ATOM 1616 N N . THR A 1 197 ? -0.512 -6.457 27.917 1.00 86.12 197 THR A N 1
ATOM 1617 C CA . THR A 1 197 ? 0.185 -7.110 26.809 1.00 86.12 197 THR A CA 1
ATOM 1618 C C . THR A 1 197 ? -0.736 -7.199 25.601 1.00 86.12 197 THR A C 1
ATOM 1620 O O . THR A 1 197 ? -1.905 -7.563 25.744 1.00 86.12 197 THR A O 1
ATOM 1623 N N . THR A 1 198 ? -0.229 -6.855 24.418 1.00 79.00 198 THR A N 1
ATOM 1624 C CA . THR A 1 198 ? -0.961 -7.034 23.160 1.00 79.00 198 THR A CA 1
ATOM 1625 C C . THR A 1 198 ? -1.083 -8.516 22.811 1.00 79.00 198 THR A C 1
ATOM 1627 O O . THR A 1 198 ? -0.334 -9.356 23.310 1.00 79.00 198 THR A O 1
ATOM 1630 N N . ASP A 1 199 ? -1.966 -8.851 21.871 1.00 72.44 199 ASP A N 1
ATOM 1631 C CA . ASP A 1 199 ? -2.059 -10.218 21.336 1.00 72.44 199 ASP A CA 1
ATOM 1632 C C . ASP A 1 199 ? -0.747 -10.695 20.677 1.00 72.44 199 ASP A C 1
ATOM 1634 O O . ASP A 1 199 ? -0.555 -11.893 20.474 1.00 72.44 199 ASP A O 1
ATOM 1638 N N . GLN A 1 200 ? 0.162 -9.771 20.337 1.00 67.00 200 GLN A N 1
ATOM 1639 C CA . GLN A 1 200 ? 1.478 -10.073 19.762 1.00 67.00 200 GLN A CA 1
ATOM 1640 C C . GLN A 1 200 ? 2.593 -10.182 20.811 1.00 67.00 200 GLN A C 1
ATOM 1642 O O . GLN A 1 200 ? 3.720 -10.527 20.461 1.00 67.00 200 GLN A O 1
ATOM 1647 N N . GLY A 1 201 ? 2.279 -9.967 22.092 1.00 79.62 201 GLY A N 1
ATOM 1648 C CA . GLY A 1 201 ? 3.233 -10.079 23.193 1.00 79.62 201 GLY A CA 1
ATOM 1649 C C . GLY A 1 201 ? 3.931 -8.771 23.571 1.00 79.62 201 GLY A C 1
ATOM 1650 O O . GLY A 1 201 ? 4.750 -8.788 24.487 1.00 79.62 201 GLY A O 1
ATOM 1651 N N . ASP A 1 202 ? 3.613 -7.652 22.916 1.00 78.69 202 ASP A N 1
ATOM 1652 C CA . ASP A 1 202 ? 4.207 -6.355 23.248 1.00 78.69 202 ASP A CA 1
ATOM 1653 C C . ASP A 1 202 ? 3.630 -5.819 24.555 1.00 78.69 202 ASP A C 1
ATOM 1655 O O . ASP A 1 202 ? 2.417 -5.842 24.772 1.00 78.69 202 ASP A O 1
ATOM 1659 N N . GLU A 1 203 ? 4.498 -5.311 25.424 1.00 89.25 203 GLU A N 1
ATOM 1660 C CA . GLU A 1 203 ? 4.097 -4.703 26.686 1.00 89.25 203 GLU A CA 1
ATOM 1661 C C . GLU A 1 203 ? 3.828 -3.206 26.489 1.00 89.25 203 GLU A C 1
ATOM 1663 O O . GLU A 1 203 ? 4.707 -2.438 26.096 1.00 89.25 203 GLU A O 1
ATOM 1668 N N . LEU A 1 204 ? 2.595 -2.789 26.769 1.00 89.31 204 LEU A N 1
ATOM 1669 C CA . LEU A 1 204 ? 2.131 -1.412 26.658 1.00 89.31 204 LEU A CA 1
ATOM 1670 C C . LEU A 1 204 ? 1.671 -0.897 28.018 1.00 89.31 204 LEU A C 1
ATOM 1672 O O . LEU A 1 204 ? 1.228 -1.643 28.887 1.00 89.31 204 LEU A O 1
ATOM 1676 N N . THR A 1 205 ? 1.766 0.416 28.199 1.00 92.06 205 THR A N 1
ATOM 1677 C CA . THR A 1 205 ? 1.365 1.090 29.434 1.00 92.06 205 THR A CA 1
ATOM 1678 C C . THR A 1 205 ? 0.311 2.142 29.131 1.00 92.06 205 THR A C 1
ATOM 1680 O O . THR A 1 205 ? 0.508 2.998 28.270 1.00 92.06 205 THR A O 1
ATOM 1683 N N . SER A 1 206 ? -0.791 2.101 29.872 1.00 94.31 206 SER A N 1
ATOM 1684 C CA . SER A 1 206 ? -1.849 3.110 29.841 1.00 94.31 206 SER A CA 1
ATOM 1685 C C . SER A 1 206 ? -1.824 3.954 31.102 1.00 94.31 206 SER A C 1
ATOM 1687 O O . SER A 1 206 ? -1.540 3.454 32.192 1.00 94.31 206 SER A O 1
ATOM 1689 N N . GLN A 1 207 ? -2.087 5.245 30.936 1.00 95.69 207 GLN A N 1
ATOM 1690 C CA . GLN A 1 207 ? -1.963 6.242 31.991 1.00 95.69 207 GLN A CA 1
ATOM 1691 C C . GLN A 1 207 ? -3.296 6.435 32.729 1.00 95.69 207 GLN A C 1
ATOM 1693 O O . GLN A 1 207 ? -4.361 6.157 32.168 1.00 95.69 207 GLN A O 1
ATOM 1698 N N . PRO A 1 208 ? -3.280 6.962 33.967 1.00 96.94 208 PRO A N 1
ATOM 1699 C CA . PRO A 1 208 ? -4.491 7.480 34.593 1.00 96.94 208 PRO A CA 1
ATOM 1700 C C . PRO A 1 208 ? -5.211 8.471 33.662 1.00 96.94 208 PRO A C 1
ATOM 1702 O O . PRO A 1 208 ? -4.584 9.354 33.075 1.00 96.94 208 PRO A O 1
ATOM 1705 N N . GLY A 1 209 ? -6.527 8.328 33.526 1.00 94.94 209 GLY A N 1
ATOM 1706 C CA . GLY A 1 209 ? -7.373 9.106 32.617 1.00 94.94 209 GLY A CA 1
ATOM 1707 C C . GLY A 1 209 ? -7.607 8.466 31.242 1.00 94.94 209 GLY A C 1
ATOM 1708 O O . GLY A 1 209 ? -8.540 8.882 30.545 1.00 94.94 209 GLY A O 1
ATOM 1709 N N . ASP A 1 210 ? -6.818 7.454 30.860 1.00 95.75 210 ASP A N 1
ATOM 1710 C CA . ASP A 1 210 ? -7.107 6.596 29.704 1.00 95.75 210 ASP A CA 1
ATOM 1711 C C . ASP A 1 210 ? -8.299 5.677 29.989 1.00 95.75 210 ASP A C 1
ATOM 1713 O O . ASP A 1 210 ? -8.752 5.543 31.121 1.00 95.75 210 ASP A O 1
ATOM 1717 N N . PHE A 1 211 ? -8.829 5.016 28.965 1.00 96.31 211 PHE A N 1
ATOM 1718 C CA . PHE A 1 211 ? -9.921 4.058 29.122 1.00 96.31 211 PHE A CA 1
ATOM 1719 C C . PHE A 1 211 ? -9.413 2.624 29.028 1.00 96.31 211 PHE A C 1
ATOM 1721 O O . PHE A 1 211 ? -8.761 2.255 28.054 1.00 96.31 211 PHE A O 1
ATOM 1728 N N . TRP A 1 212 ? -9.791 1.788 29.992 1.00 96.44 212 TRP A N 1
ATOM 1729 C CA . TRP A 1 212 ? -9.697 0.339 29.868 1.00 96.44 212 TRP A CA 1
ATOM 1730 C C . TRP A 1 212 ? -10.931 -0.183 29.144 1.00 96.44 212 TRP A C 1
ATOM 1732 O O . TRP A 1 212 ? -12.051 -0.022 29.630 1.00 96.44 212 TRP A O 1
ATOM 1742 N N . VAL A 1 213 ? -10.738 -0.785 27.973 1.00 94.88 213 VAL A N 1
ATOM 1743 C CA . VAL A 1 213 ? -11.816 -1.284 27.118 1.00 94.88 213 VAL A CA 1
ATOM 1744 C C . VAL A 1 213 ? -11.763 -2.798 27.067 1.00 94.88 213 VAL A C 1
ATOM 1746 O O . VAL A 1 213 ? -10.769 -3.359 26.619 1.00 94.88 213 VAL A O 1
ATOM 1749 N N . VAL A 1 214 ? -12.858 -3.444 27.455 1.00 93.19 214 VAL A N 1
ATOM 1750 C CA . VAL A 1 214 ? -13.021 -4.900 27.442 1.00 93.19 214 VAL A CA 1
ATOM 1751 C C . VAL A 1 214 ? -14.056 -5.285 26.390 1.00 93.19 214 VAL A C 1
ATOM 1753 O O . VAL A 1 214 ? -15.161 -4.728 26.339 1.00 93.19 214 VAL A O 1
ATOM 1756 N N . ASP A 1 215 ? -13.686 -6.210 25.509 1.00 85.62 215 ASP A N 1
ATOM 1757 C CA . ASP A 1 215 ? -14.592 -6.748 24.500 1.00 85.62 215 ASP A CA 1
ATOM 1758 C C . ASP A 1 215 ? -15.483 -7.885 25.035 1.00 85.62 215 ASP A C 1
ATOM 1760 O O . ASP A 1 215 ? -15.458 -8.240 26.211 1.00 85.62 215 ASP A O 1
ATOM 1764 N N . ALA A 1 216 ? -16.327 -8.447 24.167 1.00 80.12 216 ALA A N 1
ATOM 1765 C CA . ALA A 1 216 ? -17.244 -9.520 24.548 1.00 80.12 216 ALA A CA 1
ATOM 1766 C C . ALA A 1 216 ? -16.538 -10.848 24.886 1.00 80.12 216 ALA A C 1
ATOM 1768 O O . ALA A 1 216 ? -17.148 -11.690 25.542 1.00 80.12 216 ALA A O 1
ATOM 1769 N N . ALA A 1 217 ? -15.290 -11.039 24.446 1.00 79.00 217 ALA A N 1
ATOM 1770 C CA . ALA A 1 217 ? -14.475 -12.203 24.778 1.00 79.00 217 ALA A CA 1
ATOM 1771 C C . ALA A 1 217 ? -13.741 -12.033 26.121 1.00 79.00 217 ALA A C 1
ATOM 1773 O O . ALA A 1 217 ? -13.143 -12.985 26.616 1.00 79.00 217 ALA A O 1
ATOM 1774 N N . GLY A 1 218 ? -13.814 -10.843 26.729 1.00 80.94 218 GLY A N 1
ATOM 1775 C CA . GLY A 1 218 ? -13.136 -10.520 27.982 1.00 80.94 218 GLY A CA 1
ATOM 1776 C C . GLY A 1 218 ? -11.701 -10.028 27.793 1.00 80.94 218 GLY A C 1
ATOM 1777 O O . GLY A 1 218 ? -11.031 -9.762 28.789 1.00 80.94 218 GLY A O 1
ATOM 1778 N N . ALA A 1 219 ? -11.234 -9.869 26.551 1.00 83.00 219 ALA A N 1
ATOM 1779 C CA . ALA A 1 219 ? -9.926 -9.295 26.272 1.00 83.00 219 ALA A CA 1
ATOM 1780 C C . ALA A 1 219 ? -9.977 -7.776 26.487 1.00 83.00 219 ALA A C 1
ATOM 1782 O O . ALA A 1 219 ? -10.867 -7.084 25.979 1.00 83.00 219 ALA A O 1
ATOM 1783 N N . GLY A 1 220 ? -9.038 -7.271 27.289 1.00 89.38 220 GLY A N 1
ATOM 1784 C CA . GLY A 1 220 ? -8.945 -5.870 27.677 1.00 89.38 220 GLY A CA 1
ATOM 1785 C C . GLY A 1 220 ? -7.757 -5.170 27.028 1.00 89.38 220 GLY A C 1
ATOM 1786 O O . GLY A 1 220 ? -6.693 -5.765 26.885 1.00 89.38 220 GLY A O 1
ATOM 1787 N N . ARG A 1 221 ? -7.931 -3.901 26.659 1.00 91.75 221 ARG A N 1
ATOM 1788 C CA . ARG A 1 221 ? -6.840 -3.029 26.208 1.00 91.75 221 ARG A CA 1
ATOM 1789 C C . ARG A 1 221 ? -7.044 -1.595 26.662 1.00 91.75 221 ARG A C 1
ATOM 1791 O O . ARG A 1 221 ? -8.182 -1.132 26.784 1.00 91.75 221 ARG A O 1
ATOM 1798 N N . GLY A 1 222 ? -5.945 -0.877 26.834 1.00 92.12 222 GLY A N 1
ATOM 1799 C CA . GLY A 1 222 ? -5.981 0.555 27.083 1.00 92.12 222 GLY A CA 1
ATOM 1800 C C . GLY A 1 222 ? -6.208 1.369 25.811 1.00 92.12 222 GLY A C 1
ATOM 1801 O O . GLY A 1 222 ? -5.715 1.028 24.736 1.00 92.12 222 GLY A O 1
ATOM 1802 N N . VAL A 1 223 ? -6.969 2.454 25.926 1.00 91.50 223 VAL A N 1
ATOM 1803 C CA . VAL A 1 223 ? -7.232 3.415 24.851 1.00 91.50 223 VAL A CA 1
ATOM 1804 C C . VAL A 1 223 ? -7.022 4.820 25.390 1.00 91.50 223 VAL A C 1
ATOM 1806 O O . VAL A 1 223 ? -7.683 5.222 26.347 1.00 91.50 223 VAL A O 1
ATOM 1809 N N . ALA A 1 224 ? -6.144 5.580 24.735 1.00 91.12 224 ALA A N 1
ATOM 1810 C CA . ALA A 1 224 ? -5.863 6.958 25.110 1.00 91.12 224 ALA A CA 1
ATOM 1811 C C . ALA A 1 224 ? -7.145 7.801 25.164 1.00 91.12 224 ALA A C 1
ATOM 1813 O O . ALA A 1 224 ? -7.966 7.742 24.238 1.00 91.12 224 ALA A O 1
ATOM 1814 N N . ARG A 1 225 ? -7.291 8.639 26.200 1.00 91.81 225 ARG A N 1
ATOM 1815 C CA . ARG A 1 225 ? -8.492 9.482 26.394 1.00 91.81 225 ARG A CA 1
ATOM 1816 C C . ARG A 1 225 ? -8.899 10.249 25.135 1.00 91.81 225 ARG A C 1
ATOM 1818 O O . ARG A 1 225 ? -10.070 10.258 24.765 1.00 91.81 225 ARG A O 1
ATOM 1825 N N . ALA A 1 226 ? -7.920 10.855 24.463 1.00 88.38 226 ALA A N 1
ATOM 1826 C CA . ALA A 1 226 ? -8.137 11.667 23.267 1.00 88.38 226 ALA A CA 1
ATOM 1827 C C . ALA A 1 226 ? -8.721 10.872 22.086 1.00 88.38 226 ALA A C 1
ATOM 1829 O O . ALA A 1 226 ? -9.453 11.438 21.288 1.00 88.38 226 ALA A O 1
ATOM 1830 N N . ARG A 1 227 ? -8.439 9.564 21.993 1.00 87.69 227 ARG A N 1
ATOM 1831 C CA . ARG A 1 227 ? -8.942 8.686 20.923 1.00 87.69 227 ARG A CA 1
ATOM 1832 C C . ARG A 1 227 ? -10.267 8.014 21.278 1.00 87.69 227 ARG A C 1
ATOM 1834 O O . ARG A 1 227 ? -10.958 7.517 20.392 1.00 87.69 227 ARG A O 1
ATOM 1841 N N . PHE A 1 228 ? -10.635 7.963 22.559 1.00 90.44 228 PHE A N 1
ATOM 1842 C CA . PHE A 1 228 ? -11.812 7.214 22.996 1.00 90.44 228 PHE A CA 1
ATOM 1843 C C . PHE A 1 228 ? -13.109 7.750 22.370 1.00 90.44 228 PHE A C 1
ATOM 1845 O O . PHE A 1 228 ? -13.909 6.969 21.859 1.00 90.44 228 PHE A O 1
ATOM 1852 N N . ALA A 1 229 ? -13.287 9.073 22.332 1.00 87.56 229 ALA A N 1
ATOM 1853 C CA . ALA A 1 229 ? -14.480 9.699 21.755 1.00 87.56 229 ALA A CA 1
ATOM 1854 C C . ALA A 1 229 ? -14.600 9.512 20.228 1.00 87.56 229 ALA A C 1
ATOM 1856 O O . ALA A 1 229 ? -15.710 9.505 19.695 1.00 87.56 229 ALA A O 1
ATOM 1857 N N . ASP A 1 230 ? -13.478 9.316 19.531 1.00 86.19 230 ASP A N 1
ATOM 1858 C CA . ASP A 1 230 ? -13.464 9.067 18.084 1.00 86.19 230 ASP A CA 1
ATOM 1859 C C . ASP A 1 230 ? -13.877 7.624 17.756 1.00 86.19 230 ASP A C 1
ATOM 1861 O O . ASP A 1 230 ? -14.501 7.349 16.727 1.00 86.19 230 ASP A O 1
ATOM 1865 N N . LEU A 1 231 ? -13.540 6.693 18.651 1.00 88.69 231 LEU A N 1
ATOM 1866 C CA . LEU A 1 231 ? -13.686 5.253 18.439 1.00 88.69 231 LEU A CA 1
ATOM 1867 C C . LEU A 1 231 ? -14.954 4.662 19.064 1.00 88.69 231 LEU A C 1
ATOM 1869 O O . LEU A 1 231 ? -15.365 3.559 18.684 1.00 88.69 231 LEU A O 1
ATOM 1873 N N . TYR A 1 232 ? -15.573 5.359 20.017 1.00 93.75 232 TYR A N 1
ATOM 1874 C CA . TYR A 1 232 ? -16.673 4.829 20.815 1.00 93.75 232 TYR A CA 1
ATOM 1875 C C . TYR A 1 232 ? -17.771 5.866 21.046 1.00 93.75 232 TYR A C 1
ATOM 1877 O O . TYR A 1 232 ? -17.509 7.025 21.354 1.00 93.75 232 TYR A O 1
ATOM 1885 N N . GLU A 1 233 ? -19.023 5.423 20.959 1.00 94.31 233 GLU A N 1
ATOM 1886 C CA . GLU A 1 233 ? -20.193 6.210 21.349 1.00 94.31 233 GLU A CA 1
ATOM 1887 C C . GLU A 1 233 ? -20.904 5.553 22.543 1.00 94.31 233 GLU A C 1
ATOM 1889 O O . GLU A 1 233 ? -21.000 4.320 22.596 1.00 94.31 233 GLU A O 1
ATOM 1894 N N . PRO A 1 234 ? -21.387 6.329 23.528 1.00 94.56 234 PRO A N 1
ATOM 1895 C CA . PRO A 1 234 ? -22.112 5.774 24.663 1.00 94.56 234 PRO A CA 1
ATOM 1896 C C . PRO A 1 234 ? -23.416 5.106 24.211 1.00 94.56 234 PRO A C 1
ATOM 1898 O O . PRO A 1 234 ? -24.051 5.516 23.239 1.00 94.56 234 PRO A O 1
ATOM 1901 N N . THR A 1 235 ? -23.813 4.060 24.932 1.00 95.62 235 THR A N 1
ATOM 1902 C CA . THR A 1 235 ? -25.137 3.437 24.789 1.00 95.62 235 THR A CA 1
ATOM 1903 C C . THR A 1 235 ? -26.068 3.877 25.916 1.00 95.62 235 THR A C 1
ATOM 1905 O O . THR A 1 235 ? -25.639 4.546 26.853 1.00 95.62 235 THR A O 1
ATOM 1908 N N . ASP A 1 236 ? -27.326 3.435 25.871 1.00 94.31 236 ASP A N 1
ATOM 1909 C CA . ASP A 1 236 ? -28.296 3.672 26.950 1.00 94.31 236 ASP A CA 1
ATOM 1910 C C . ASP A 1 236 ? -27.919 2.959 28.264 1.00 94.31 236 ASP A C 1
ATOM 1912 O O . ASP A 1 236 ? -28.479 3.249 29.319 1.00 94.31 236 ASP A O 1
ATOM 1916 N N . VAL A 1 237 ? -26.969 2.016 28.219 1.00 94.44 237 VAL A N 1
ATOM 1917 C CA . VAL A 1 237 ? -26.470 1.295 29.393 1.00 94.44 237 VAL A CA 1
ATOM 1918 C C . VAL A 1 237 ? -25.150 1.926 29.860 1.00 94.44 237 VAL A C 1
ATOM 1920 O O . VAL A 1 237 ? -24.178 1.921 29.096 1.00 94.44 237 VAL A O 1
ATOM 1923 N N . PRO A 1 238 ? -25.061 2.415 31.114 1.00 94.31 238 PRO A N 1
ATOM 1924 C CA . PRO A 1 238 ? -23.828 2.974 31.664 1.00 94.31 238 PRO A CA 1
ATOM 1925 C C . PRO A 1 238 ? -22.641 2.009 31.570 1.00 94.31 238 PRO A C 1
ATOM 1927 O O . PRO A 1 238 ? -22.782 0.804 31.784 1.00 94.31 238 PRO A O 1
ATOM 1930 N N . GLY A 1 239 ? -21.466 2.543 31.233 1.00 93.25 239 GLY A N 1
ATOM 1931 C CA . GLY A 1 239 ? -20.238 1.760 31.060 1.00 93.25 239 GLY A CA 1
ATOM 1932 C C . GLY A 1 239 ? -20.198 0.905 29.788 1.00 93.25 239 GLY A C 1
ATOM 1933 O O . GLY A 1 239 ? -19.194 0.234 29.549 1.00 93.25 239 GLY A O 1
ATOM 1934 N N . ARG A 1 240 ? -21.251 0.920 28.955 1.00 95.94 240 ARG A N 1
ATOM 1935 C CA . ARG A 1 240 ? -21.279 0.243 27.653 1.00 95.94 240 ARG A CA 1
ATOM 1936 C C . ARG A 1 240 ? -21.218 1.237 26.508 1.00 95.94 240 ARG A C 1
ATOM 1938 O O . ARG A 1 240 ? -21.973 2.209 26.458 1.00 95.94 240 ARG A O 1
ATOM 1945 N N . TYR A 1 241 ? -20.368 0.915 25.542 1.00 95.88 241 TYR A N 1
ATOM 1946 C CA . TYR A 1 241 ? -20.088 1.769 24.401 1.00 95.88 241 TYR A CA 1
ATOM 1947 C C . TYR A 1 241 ? -20.184 0.981 23.101 1.00 95.88 241 TYR A C 1
ATOM 1949 O O . TYR A 1 241 ? -19.734 -0.165 23.015 1.00 95.88 241 TYR A O 1
ATOM 1957 N N . ARG A 1 242 ? -20.768 1.590 22.070 1.00 94.75 242 ARG A N 1
ATOM 1958 C CA . ARG A 1 242 ? -20.780 1.044 20.715 1.00 94.75 242 ARG A CA 1
ATOM 1959 C C . ARG A 1 242 ? -19.513 1.482 19.997 1.00 94.75 242 ARG A C 1
ATOM 1961 O O . ARG A 1 242 ? -19.141 2.651 20.042 1.00 94.75 242 ARG A O 1
ATOM 1968 N N . ARG A 1 243 ? -18.854 0.540 19.321 1.00 93.00 243 ARG A N 1
ATOM 1969 C CA . ARG A 1 243 ? -17.717 0.860 18.450 1.00 93.00 243 ARG A CA 1
ATOM 1970 C C . ARG A 1 243 ? -18.198 1.705 17.271 1.00 93.00 243 ARG A C 1
ATOM 1972 O O . ARG A 1 243 ? -19.189 1.355 16.628 1.00 93.00 243 ARG A O 1
ATOM 1979 N N . ARG A 1 244 ? -17.471 2.775 16.967 1.00 90.94 244 ARG A N 1
ATOM 1980 C CA . ARG A 1 244 ? -17.706 3.673 15.835 1.00 90.94 244 ARG A CA 1
ATOM 1981 C C . ARG A 1 244 ? -16.449 3.764 14.974 1.00 90.94 244 ARG A C 1
ATOM 1983 O O . ARG A 1 244 ? -15.351 3.457 15.421 1.00 90.94 244 ARG A O 1
ATOM 1990 N N . GLY A 1 245 ? -16.636 4.159 13.722 1.00 88.44 245 GLY A N 1
ATOM 1991 C CA . GLY A 1 245 ? -15.564 4.396 12.765 1.00 88.44 245 GLY A CA 1
ATOM 1992 C C . GLY A 1 245 ? -15.605 3.410 11.609 1.00 88.44 245 GLY A C 1
ATOM 1993 O O . GLY A 1 245 ? -16.199 2.325 11.692 1.00 88.44 245 GLY A O 1
ATOM 1994 N N . THR A 1 246 ? -14.972 3.817 10.518 1.00 90.62 246 THR A N 1
ATOM 1995 C CA . THR A 1 246 ? -14.795 3.001 9.324 1.00 90.62 246 THR A CA 1
ATOM 1996 C C . THR A 1 246 ? -13.335 2.655 9.130 1.00 90.62 246 THR A C 1
ATOM 1998 O O . THR A 1 246 ? -12.443 3.339 9.620 1.00 90.62 246 THR A O 1
ATOM 2001 N N . VAL A 1 247 ? -13.113 1.555 8.431 1.00 91.31 247 VAL A N 1
ATOM 2002 C CA . VAL A 1 247 ? -11.802 1.128 7.966 1.00 91.31 247 VAL A CA 1
ATOM 2003 C C . VAL A 1 247 ? -11.935 0.696 6.517 1.00 91.31 247 VAL A C 1
ATOM 2005 O O . VAL A 1 247 ? -13.000 0.247 6.078 1.00 91.31 247 VAL A O 1
ATOM 2008 N N . THR A 1 248 ? -10.848 0.797 5.775 1.00 91.25 248 THR A N 1
ATOM 2009 C CA . THR A 1 248 ? -10.681 0.009 4.560 1.00 91.25 248 THR A CA 1
ATOM 2010 C C . THR A 1 248 ? -10.091 -1.344 4.927 1.00 91.25 248 THR A C 1
ATOM 2012 O O . THR A 1 248 ? -9.335 -1.456 5.889 1.00 91.25 248 THR A O 1
ATOM 2015 N N . ALA A 1 249 ? -10.474 -2.385 4.198 1.00 92.00 249 ALA A N 1
ATOM 2016 C CA . ALA A 1 249 ? -9.968 -3.730 4.386 1.00 92.00 249 ALA A CA 1
ATOM 2017 C C . ALA A 1 249 ? -9.466 -4.272 3.053 1.00 92.00 249 ALA A C 1
ATOM 2019 O O . ALA A 1 249 ? -10.182 -4.248 2.046 1.00 92.00 249 ALA A O 1
ATOM 2020 N N . ARG A 1 250 ? -8.248 -4.811 3.066 1.00 91.50 250 ARG A N 1
ATOM 2021 C CA . ARG A 1 250 ? -7.689 -5.552 1.935 1.00 91.50 250 ARG A CA 1
ATOM 2022 C C . ARG A 1 250 ? -7.226 -6.923 2.384 1.00 91.50 250 ARG A C 1
ATOM 2024 O O . ARG A 1 250 ? -6.641 -7.076 3.456 1.00 91.50 250 ARG A O 1
ATOM 2031 N N . ARG A 1 251 ? -7.460 -7.927 1.546 1.00 90.62 251 ARG A N 1
ATOM 2032 C CA . ARG A 1 251 ? -7.005 -9.286 1.834 1.00 90.62 251 ARG A CA 1
ATOM 2033 C C . ARG A 1 251 ? -5.525 -9.432 1.501 1.00 90.62 251 ARG A C 1
ATOM 203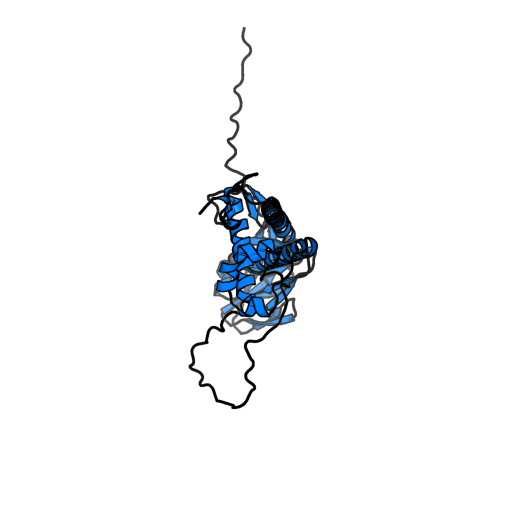5 O O . ARG A 1 251 ? -5.095 -9.073 0.405 1.00 90.62 251 ARG A O 1
ATOM 2042 N N . VAL A 1 252 ? -4.772 -10.016 2.421 1.00 89.62 252 VAL A N 1
ATOM 2043 C CA . VAL A 1 252 ? -3.349 -10.317 2.270 1.00 89.62 252 VAL A CA 1
ATOM 2044 C C . VAL A 1 252 ? -3.189 -11.514 1.340 1.00 89.62 252 VAL A C 1
ATOM 2046 O O . VAL A 1 252 ? -3.780 -12.576 1.555 1.00 89.62 252 VAL A O 1
ATOM 2049 N N . ARG A 1 253 ? -2.409 -11.345 0.269 1.00 84.19 253 ARG A N 1
ATOM 2050 C CA . ARG A 1 253 ? -2.150 -12.400 -0.732 1.00 84.19 253 ARG A CA 1
ATOM 2051 C C . ARG A 1 253 ? -0.764 -13.020 -0.611 1.00 84.19 253 ARG A C 1
ATOM 2053 O O . ARG A 1 253 ? -0.582 -14.168 -1.000 1.00 84.19 253 ARG A O 1
ATOM 2060 N N . ALA A 1 254 ? 0.193 -12.264 -0.094 1.00 82.38 254 ALA A N 1
ATOM 2061 C CA . ALA A 1 254 ? 1.552 -12.695 0.183 1.00 82.38 254 ALA A CA 1
ATOM 2062 C C . ALA A 1 254 ? 1.945 -12.153 1.555 1.00 82.38 254 ALA A C 1
ATOM 2064 O O . ALA A 1 254 ? 1.464 -11.089 1.937 1.00 82.38 254 ALA A O 1
ATOM 2065 N N . ARG A 1 255 ? 2.797 -12.891 2.270 1.00 87.56 255 ARG A N 1
ATOM 2066 C CA . ARG A 1 255 ? 3.290 -12.488 3.586 1.00 87.56 255 ARG A CA 1
ATOM 2067 C C . ARG A 1 255 ? 3.908 -11.094 3.514 1.00 87.56 255 ARG A C 1
ATOM 2069 O O . ARG A 1 255 ? 4.751 -10.846 2.652 1.00 87.56 255 ARG A O 1
ATOM 2076 N N . GLU A 1 256 ? 3.507 -10.214 4.421 1.00 85.38 256 GLU A N 1
ATOM 2077 C CA . GLU A 1 256 ? 3.993 -8.835 4.473 1.00 85.38 256 GLU A CA 1
ATOM 2078 C C . GLU A 1 256 ? 4.122 -8.328 5.911 1.00 85.38 256 GLU A C 1
ATOM 2080 O O . GLU A 1 256 ? 3.460 -8.824 6.821 1.00 85.38 256 GLU A O 1
ATOM 2085 N N . ILE A 1 257 ? 5.008 -7.351 6.109 1.00 88.62 257 ILE A N 1
ATOM 2086 C CA . ILE A 1 257 ? 5.180 -6.658 7.386 1.00 88.62 257 ILE A CA 1
ATOM 2087 C C . ILE A 1 257 ? 4.365 -5.370 7.313 1.00 88.62 257 ILE A C 1
ATOM 2089 O O . ILE A 1 257 ? 4.607 -4.523 6.452 1.00 88.62 257 ILE A O 1
ATOM 2093 N N . VAL A 1 258 ? 3.394 -5.239 8.205 1.00 86.88 258 VAL A N 1
ATOM 2094 C CA . VAL A 1 258 ? 2.512 -4.082 8.317 1.00 86.88 258 VAL A CA 1
ATOM 2095 C C . VAL A 1 258 ? 3.062 -3.179 9.417 1.00 86.88 258 VAL A C 1
ATOM 2097 O O . VAL A 1 258 ? 3.166 -3.635 10.556 1.00 86.88 258 VAL A O 1
ATOM 2100 N N . PRO A 1 259 ? 3.427 -1.921 9.124 1.00 83.75 259 PRO A N 1
ATOM 2101 C CA . PRO A 1 259 ? 3.727 -0.962 10.177 1.00 83.75 259 PRO A CA 1
ATOM 2102 C C . PRO A 1 259 ? 2.430 -0.658 10.938 1.00 83.75 259 PRO A C 1
ATOM 2104 O O . PRO A 1 259 ? 1.480 -0.140 10.350 1.00 83.75 259 PRO A O 1
ATOM 2107 N N . THR A 1 260 ? 2.386 -1.021 12.218 1.00 84.94 260 THR A N 1
ATOM 2108 C CA . THR A 1 260 ? 1.272 -0.714 13.128 1.00 84.94 260 THR A CA 1
ATOM 2109 C C . THR A 1 260 ? 1.720 0.303 14.178 1.00 84.94 260 THR A C 1
ATOM 2111 O O . THR A 1 260 ? 2.911 0.613 14.268 1.00 84.94 260 THR A O 1
ATOM 2114 N N . LEU A 1 261 ? 0.782 0.831 14.967 1.00 76.56 261 LEU A N 1
ATOM 2115 C CA . LEU A 1 261 ? 1.098 1.763 16.055 1.00 76.56 261 LEU A CA 1
ATOM 2116 C C . LEU A 1 261 ? 1.910 1.092 17.169 1.00 76.56 261 LEU A C 1
ATOM 2118 O O . LEU A 1 261 ? 2.737 1.740 17.806 1.00 76.56 261 LEU A O 1
ATOM 2122 N N . GLU A 1 262 ? 1.680 -0.200 17.383 1.00 73.06 262 GLU A N 1
ATOM 2123 C CA . GLU A 1 262 ? 2.346 -1.022 18.390 1.00 73.06 262 GLU A CA 1
ATOM 2124 C C . GLU A 1 262 ? 3.727 -1.516 17.923 1.00 73.06 262 GLU A C 1
ATOM 2126 O O . GLU A 1 262 ? 4.564 -1.898 18.735 1.00 73.06 262 GLU A O 1
ATOM 2131 N N . GLY A 1 263 ? 3.988 -1.465 16.615 1.00 76.50 263 GLY A N 1
ATOM 2132 C CA . GLY A 1 263 ? 5.221 -1.935 15.992 1.00 76.50 263 GLY A CA 1
ATOM 2133 C C . GLY A 1 263 ? 4.970 -2.683 14.679 1.00 76.50 263 GLY A C 1
ATOM 2134 O O . GLY A 1 263 ? 3.841 -2.774 14.196 1.00 76.50 263 GLY A O 1
ATOM 2135 N N . PRO A 1 264 ? 6.011 -3.205 14.020 1.00 85.25 264 PRO A N 1
ATOM 2136 C CA . PRO A 1 264 ? 5.834 -3.993 12.807 1.00 85.25 264 PRO A CA 1
ATOM 2137 C C . PRO A 1 264 ? 5.127 -5.326 13.106 1.00 85.25 264 PRO A C 1
ATOM 2139 O O . PRO A 1 264 ? 5.669 -6.166 13.817 1.00 85.25 264 PRO A O 1
ATOM 2142 N N . ALA A 1 265 ? 3.961 -5.556 12.501 1.00 86.06 265 ALA A N 1
ATOM 2143 C CA . ALA A 1 265 ? 3.203 -6.800 12.626 1.00 86.06 265 ALA A CA 1
ATOM 2144 C C . ALA A 1 265 ? 3.309 -7.649 11.354 1.00 86.06 265 ALA A C 1
ATOM 2146 O O . ALA A 1 265 ? 3.277 -7.131 10.237 1.00 86.06 265 ALA A O 1
ATOM 2147 N N . VAL A 1 266 ? 3.382 -8.973 11.494 1.00 89.62 266 VAL A N 1
ATOM 2148 C CA . VAL A 1 266 ? 3.375 -9.884 10.338 1.00 89.62 266 VAL A CA 1
ATOM 2149 C C . VAL A 1 266 ? 1.938 -10.199 9.930 1.00 89.62 266 VAL A C 1
ATOM 2151 O O . VAL A 1 266 ? 1.139 -10.656 10.744 1.00 89.62 266 VAL A O 1
ATOM 2154 N N . ALA A 1 267 ? 1.623 -9.994 8.653 1.00 90.81 267 ALA A N 1
ATOM 2155 C CA . ALA A 1 267 ? 0.359 -10.387 8.053 1.00 90.81 267 ALA A CA 1
ATOM 2156 C C . ALA A 1 267 ? 0.584 -11.572 7.105 1.00 90.81 267 ALA A C 1
ATOM 2158 O O . ALA A 1 267 ? 1.305 -11.466 6.110 1.00 90.81 267 ALA A O 1
ATOM 2159 N N . GLU A 1 268 ? -0.028 -12.711 7.419 1.00 93.25 268 GLU A N 1
ATOM 2160 C CA . GLU A 1 268 ? 0.092 -13.933 6.624 1.00 93.25 268 GLU A CA 1
ATOM 2161 C C . GLU A 1 268 ? -0.953 -13.989 5.493 1.00 93.25 268 GLU A C 1
ATOM 2163 O O . GLU A 1 268 ? -2.027 -13.381 5.594 1.00 93.25 268 GLU A O 1
ATOM 2168 N N . PRO A 1 269 ? -0.688 -14.730 4.398 1.00 91.56 269 PRO A N 1
ATOM 2169 C CA . PRO A 1 269 ? -1.666 -14.933 3.335 1.00 91.56 269 PRO A CA 1
ATOM 2170 C C . PRO A 1 269 ? -3.015 -15.420 3.875 1.00 91.56 269 PRO A C 1
ATOM 2172 O O . PRO A 1 269 ? -3.094 -16.390 4.623 1.00 91.56 269 PRO A O 1
ATOM 2175 N N . GLY A 1 270 ? -4.094 -14.760 3.457 1.00 90.56 270 GLY A N 1
ATOM 2176 C CA . GLY A 1 270 ? -5.453 -15.057 3.910 1.00 90.56 270 GLY A CA 1
ATOM 2177 C C . GLY A 1 270 ? -5.957 -14.156 5.037 1.00 90.56 270 GLY A C 1
ATOM 2178 O O . GLY A 1 270 ? -7.176 -14.022 5.143 1.00 90.56 270 GLY A O 1
ATOM 2179 N N . MET A 1 271 ? -5.065 -13.495 5.786 1.00 94.56 271 MET A N 1
ATOM 2180 C CA . MET A 1 271 ? -5.422 -12.425 6.725 1.00 94.56 271 MET A CA 1
AT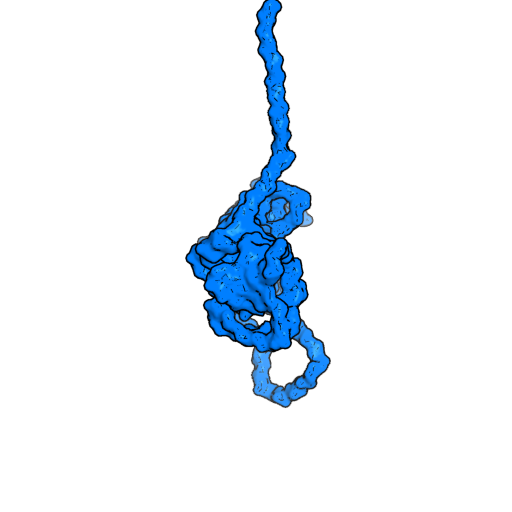OM 2181 C C . MET A 1 271 ? -5.932 -11.178 5.989 1.00 94.56 271 MET A C 1
ATOM 2183 O O . MET A 1 271 ? -5.898 -11.085 4.757 1.00 94.56 271 MET A O 1
ATOM 2187 N N . TRP A 1 272 ? -6.391 -10.197 6.757 1.00 94.62 272 TRP A N 1
ATOM 2188 C CA . TRP A 1 272 ? -6.814 -8.889 6.276 1.00 94.62 272 TRP A CA 1
ATOM 2189 C C . TRP A 1 272 ? -5.952 -7.799 6.895 1.00 94.62 272 TRP A C 1
ATOM 2191 O O . TRP A 1 272 ? -5.680 -7.851 8.086 1.00 94.62 272 TRP A O 1
ATOM 2201 N N . VAL A 1 273 ? -5.562 -6.798 6.109 1.00 92.94 273 VAL A N 1
ATOM 2202 C CA . VAL A 1 273 ? -5.027 -5.539 6.642 1.00 92.94 273 VAL A CA 1
ATOM 2203 C C . VAL A 1 273 ? -6.158 -4.534 6.666 1.00 92.94 273 VAL A C 1
ATOM 2205 O O . VAL A 1 273 ? -6.796 -4.289 5.635 1.00 92.94 273 VAL A O 1
ATOM 2208 N N . LEU A 1 274 ? -6.409 -3.995 7.853 1.00 92.56 274 LEU A N 1
ATOM 2209 C CA . LEU A 1 274 ? -7.338 -2.901 8.072 1.00 92.56 274 LEU A CA 1
ATOM 2210 C C . LEU A 1 274 ? -6.558 -1.603 8.159 1.00 92.56 274 LEU A C 1
ATOM 2212 O O . LEU A 1 274 ? -5.528 -1.582 8.820 1.00 92.56 274 LEU A O 1
ATOM 2216 N N . THR A 1 275 ? -7.066 -0.554 7.522 1.00 89.50 275 THR A N 1
ATOM 2217 C CA . THR A 1 275 ? -6.501 0.796 7.591 1.00 89.50 275 THR A CA 1
ATOM 2218 C C . THR A 1 275 ? -7.616 1.774 7.932 1.00 89.50 275 THR A C 1
ATOM 2220 O O . THR A 1 275 ? -8.648 1.783 7.249 1.00 89.50 275 THR A O 1
ATOM 2223 N N . ASP A 1 276 ? -7.451 2.554 8.998 1.00 86.38 276 ASP A N 1
ATOM 2224 C CA . ASP A 1 276 ? -8.417 3.593 9.363 1.00 86.38 276 ASP A CA 1
ATOM 2225 C C . ASP A 1 276 ? -8.205 4.907 8.599 1.00 86.38 276 ASP A C 1
ATOM 2227 O O . ASP A 1 276 ? -7.313 5.039 7.761 1.00 86.38 276 ASP A O 1
ATOM 2231 N N . ASP A 1 277 ? -9.066 5.886 8.874 1.00 81.44 277 ASP A N 1
ATOM 2232 C CA . ASP A 1 277 ? -9.048 7.191 8.210 1.00 81.44 277 ASP A CA 1
ATOM 2233 C C . ASP A 1 277 ? -7.817 8.050 8.591 1.00 81.44 277 ASP A C 1
ATOM 2235 O O . ASP A 1 277 ? -7.562 9.065 7.942 1.00 81.44 277 ASP A O 1
ATOM 2239 N N . HIS A 1 278 ? -7.036 7.652 9.606 1.00 77.75 278 HIS A N 1
ATOM 2240 C CA . HIS A 1 278 ? -5.762 8.283 9.971 1.00 77.75 278 HIS A CA 1
ATOM 2241 C C . HIS A 1 278 ? -4.555 7.631 9.282 1.00 77.7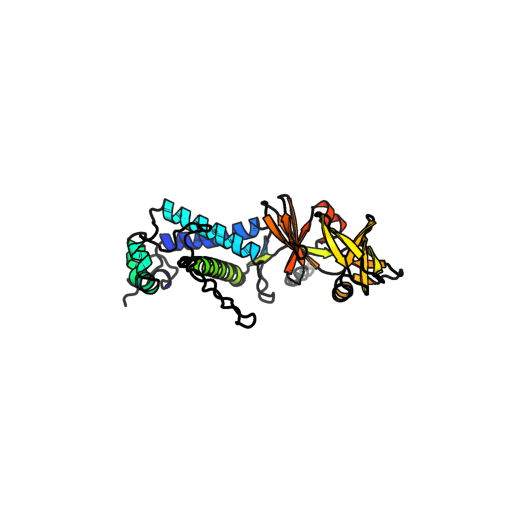5 278 HIS A C 1
ATOM 2243 O O . HIS A 1 278 ? -3.446 8.155 9.376 1.00 77.75 278 HIS A O 1
ATOM 2249 N N . GLY A 1 279 ? -4.768 6.528 8.557 1.00 79.94 279 GLY A N 1
ATOM 2250 C CA . GLY A 1 279 ? -3.713 5.756 7.902 1.00 79.94 279 GLY A CA 1
ATOM 2251 C C . GLY A 1 279 ? -3.102 4.670 8.788 1.00 79.94 279 GLY A C 1
ATOM 2252 O O . GLY A 1 279 ? -2.259 3.904 8.309 1.00 79.94 279 GLY A O 1
ATOM 2253 N N . ASP A 1 280 ? -3.553 4.547 10.038 1.00 84.06 280 ASP A N 1
ATOM 2254 C CA . ASP A 1 280 ? -3.082 3.515 10.954 1.00 84.06 280 ASP A CA 1
ATOM 2255 C C . ASP A 1 280 ? -3.558 2.154 10.447 1.00 84.06 280 ASP A C 1
ATOM 2257 O O . ASP A 1 280 ? -4.728 1.980 10.088 1.00 84.06 280 ASP A O 1
ATOM 2261 N N . SER A 1 281 ? -2.637 1.192 10.362 1.00 89.25 281 SER A N 1
ATOM 2262 C CA . SER A 1 281 ? -2.894 -0.113 9.756 1.00 89.25 281 SER A CA 1
ATOM 2263 C C . SER A 1 281 ? -2.583 -1.257 10.709 1.00 89.25 281 SER A C 1
ATOM 2265 O O . SER A 1 281 ? -1.590 -1.207 11.425 1.00 89.25 281 SER A O 1
ATOM 2267 N N . TRP A 1 282 ? -3.398 -2.313 10.700 1.00 91.50 282 TRP A N 1
ATOM 2268 C CA . TRP A 1 282 ? -3.154 -3.517 11.501 1.00 91.50 282 TRP A CA 1
ATOM 2269 C C . TRP A 1 282 ? -3.714 -4.780 10.826 1.00 91.50 282 TRP A C 1
ATOM 2271 O O . TRP A 1 282 ? -4.758 -4.726 10.159 1.00 91.50 282 TRP A O 1
ATOM 2281 N N . PRO A 1 283 ? -3.036 -5.935 10.962 1.00 93.44 283 PRO A N 1
ATOM 2282 C CA . PRO A 1 283 ? -3.526 -7.196 10.433 1.00 93.44 283 PRO A CA 1
ATOM 2283 C C . PRO A 1 283 ? -4.564 -7.839 11.363 1.00 93.44 283 PRO A C 1
ATOM 2285 O O . PRO A 1 283 ? -4.456 -7.776 12.584 1.00 93.44 283 PRO A O 1
ATOM 2288 N N . VAL A 1 284 ? -5.563 -8.502 10.784 1.00 93.06 284 VAL A N 1
ATOM 2289 C CA . VAL A 1 284 ? -6.585 -9.279 11.499 1.00 93.06 284 VAL A CA 1
ATOM 2290 C C . VAL A 1 284 ? -6.881 -10.588 10.771 1.00 93.06 284 VAL A C 1
ATOM 2292 O O . VAL A 1 284 ? -6.684 -10.711 9.559 1.00 93.06 284 VAL A O 1
ATOM 2295 N N . THR A 1 285 ? -7.384 -11.581 11.500 1.00 93.19 285 THR A N 1
ATOM 2296 C CA . THR A 1 285 ? -7.895 -12.820 10.901 1.00 93.19 285 THR A CA 1
ATOM 2297 C C . THR A 1 285 ? -9.263 -12.599 10.246 1.00 93.19 285 THR A C 1
ATOM 2299 O O . THR A 1 285 ? -9.945 -11.604 10.505 1.00 93.19 285 THR A O 1
ATOM 2302 N N . ASP A 1 286 ? -9.682 -13.538 9.394 1.00 92.25 286 ASP A N 1
ATOM 2303 C CA . ASP A 1 286 ? -11.023 -13.523 8.791 1.00 92.25 286 ASP A CA 1
ATOM 2304 C C . ASP A 1 286 ? -12.125 -13.605 9.864 1.00 92.25 286 ASP A C 1
ATOM 2306 O O . ASP A 1 286 ? -13.087 -12.835 9.839 1.00 92.25 286 ASP A O 1
ATOM 2310 N N . ASP A 1 287 ? -11.919 -14.451 10.879 1.00 90.44 287 ASP A N 1
ATOM 2311 C CA . ASP A 1 287 ? -12.828 -14.582 12.018 1.00 90.44 287 ASP A CA 1
ATOM 2312 C C . ASP A 1 287 ? -12.959 -13.262 12.780 1.00 90.44 287 ASP A C 1
ATOM 2314 O O . ASP A 1 287 ? -14.078 -12.789 12.994 1.00 90.44 287 ASP A O 1
ATOM 2318 N N . TYR A 1 288 ? -11.837 -12.608 13.102 1.00 90.81 288 TYR A N 1
ATOM 2319 C CA . TYR A 1 288 ? -11.848 -11.310 13.779 1.00 90.81 288 TYR A CA 1
ATOM 2320 C C . TYR A 1 288 ? -12.579 -10.248 12.947 1.00 90.81 288 TYR A C 1
ATOM 2322 O O . TYR A 1 288 ? -13.410 -9.495 13.467 1.00 90.81 288 TYR A O 1
ATOM 2330 N N . LEU A 1 289 ? -12.328 -10.205 11.632 1.00 93.38 289 LEU A N 1
ATOM 2331 C CA . LEU A 1 289 ? -13.026 -9.293 10.729 1.00 93.38 289 LEU A CA 1
ATOM 2332 C C . LEU A 1 289 ? -14.543 -9.524 10.766 1.00 93.38 289 LEU A C 1
ATOM 2334 O O . LEU A 1 289 ? -15.315 -8.575 10.906 1.00 93.38 289 LEU A O 1
ATOM 2338 N N . SER A 1 290 ? -14.977 -10.782 10.666 1.00 91.69 290 SER A N 1
ATOM 2339 C CA . SER A 1 290 ? -16.397 -11.150 10.624 1.00 91.69 290 SER A CA 1
ATOM 2340 C C . SER A 1 290 ? -17.142 -10.853 11.934 1.00 91.69 290 SER A C 1
ATOM 2342 O O . SER A 1 290 ? -18.330 -10.505 11.915 1.00 91.69 290 SER A O 1
ATOM 2344 N N . GLN A 1 291 ? -16.445 -10.952 13.069 1.00 89.88 291 GLN A N 1
ATOM 2345 C CA . GLN A 1 291 ? -16.996 -10.706 14.400 1.00 89.88 291 GLN A CA 1
ATOM 2346 C C . GLN A 1 291 ? -17.112 -9.208 14.701 1.00 89.88 291 GLN A C 1
ATOM 2348 O O . GLN A 1 291 ? -18.138 -8.758 15.216 1.00 89.88 291 GLN A O 1
ATOM 2353 N N . HIS A 1 292 ? -16.091 -8.424 14.344 1.00 90.06 292 HIS A N 1
ATOM 2354 C CA . HIS A 1 292 ? -15.971 -7.027 14.776 1.00 90.06 292 HIS A CA 1
ATOM 2355 C C . HIS A 1 292 ? -16.288 -5.994 13.697 1.00 90.06 292 HIS A C 1
ATOM 2357 O O . HIS A 1 292 ? -16.362 -4.799 13.999 1.00 90.06 292 HIS A O 1
ATOM 2363 N N . TYR A 1 293 ? -16.501 -6.419 12.450 1.00 94.38 293 TYR A N 1
ATOM 2364 C CA . TYR A 1 293 ? -16.756 -5.512 11.340 1.00 94.38 293 TYR A CA 1
ATOM 2365 C C . TYR A 1 293 ? -17.918 -5.971 10.463 1.00 94.38 293 TYR A C 1
ATOM 2367 O O . TYR A 1 293 ? -18.316 -7.139 10.395 1.00 94.38 293 TYR A O 1
ATOM 2375 N N . ARG A 1 294 ? -18.498 -5.000 9.761 1.00 94.75 294 ARG A N 1
ATOM 2376 C CA . ARG A 1 294 ? -19.502 -5.237 8.725 1.00 94.75 294 ARG A CA 1
ATOM 2377 C C . ARG A 1 294 ? -19.108 -4.481 7.473 1.00 94.75 294 ARG A C 1
ATOM 2379 O O . ARG A 1 294 ? -18.917 -3.270 7.535 1.00 94.75 294 ARG A O 1
ATOM 2386 N N . ARG A 1 295 ? -19.031 -5.195 6.347 1.00 92.50 295 ARG A N 1
ATOM 2387 C CA . ARG A 1 295 ? -18.792 -4.585 5.038 1.00 92.50 295 ARG A CA 1
ATOM 2388 C C . ARG A 1 295 ? -19.879 -3.552 4.766 1.00 92.50 295 ARG A C 1
ATOM 2390 O O . ARG A 1 295 ? -21.072 -3.848 4.892 1.00 92.50 295 ARG A O 1
ATOM 2397 N N . GLU A 1 296 ? -19.467 -2.345 4.420 1.00 88.88 296 GLU A N 1
ATOM 2398 C CA . GLU A 1 296 ? -20.384 -1.321 3.954 1.00 88.88 296 GLU A CA 1
ATOM 2399 C C . GLU A 1 296 ? -20.821 -1.686 2.541 1.00 88.88 296 GLU A C 1
ATOM 2401 O O . GLU A 1 296 ? -20.009 -2.043 1.685 1.00 88.88 296 GLU A O 1
ATOM 2406 N N . LYS A 1 297 ? -22.129 -1.627 2.282 1.00 75.62 297 LYS A N 1
ATOM 2407 C CA . LYS A 1 297 ? -22.588 -1.717 0.901 1.00 75.62 297 LYS A CA 1
ATOM 2408 C C . LYS A 1 297 ? -22.083 -0.465 0.184 1.00 75.62 297 LYS A C 1
ATOM 2410 O O . LYS A 1 297 ? -22.291 0.626 0.723 1.00 75.62 297 LYS A O 1
ATOM 2415 N N . PRO A 1 298 ? -21.471 -0.588 -1.006 1.00 63.19 298 PRO A N 1
ATOM 2416 C CA . PRO A 1 298 ? -21.195 0.587 -1.814 1.00 63.19 298 PRO A CA 1
ATOM 2417 C C . PRO A 1 298 ? -22.508 1.353 -1.981 1.00 63.19 298 PRO A C 1
ATOM 2419 O O . PRO A 1 298 ? -23.560 0.744 -2.214 1.00 63.19 298 PRO A O 1
ATOM 2422 N N . ALA A 1 299 ? -22.463 2.671 -1.776 1.00 54.38 299 ALA A N 1
ATOM 2423 C CA . ALA A 1 299 ? -23.654 3.500 -1.883 1.00 54.38 299 ALA A CA 1
ATOM 2424 C C . ALA A 1 299 ? -24.331 3.214 -3.236 1.00 54.38 299 ALA A C 1
ATOM 2426 O O . ALA A 1 299 ? -23.633 3.207 -4.258 1.00 54.38 299 ALA A O 1
ATOM 2427 N N . PRO A 1 300 ? -25.653 2.947 -3.267 1.00 48.75 300 PRO A N 1
ATOM 2428 C CA . PRO A 1 300 ? -26.338 2.660 -4.516 1.00 48.75 300 PRO A CA 1
ATOM 2429 C C . PRO A 1 300 ? -26.084 3.803 -5.492 1.00 48.75 300 PRO A C 1
ATOM 2431 O O . PRO A 1 300 ? -26.125 4.979 -5.119 1.00 48.75 300 PRO A O 1
ATOM 2434 N N . ASP A 1 301 ? -25.769 3.442 -6.731 1.00 47.31 301 ASP A N 1
ATOM 2435 C CA . ASP A 1 301 ? -25.454 4.403 -7.772 1.00 47.31 301 ASP A CA 1
ATOM 2436 C C . ASP A 1 301 ? -26.684 5.268 -8.071 1.00 47.31 301 ASP A C 1
ATOM 2438 O O . ASP A 1 301 ? -27.599 4.860 -8.785 1.00 47.31 301 ASP A O 1
ATOM 2442 N N . ARG A 1 302 ? -26.727 6.474 -7.489 1.00 47.47 302 ARG A N 1
ATOM 2443 C CA . ARG A 1 302 ? -27.809 7.449 -7.710 1.00 47.47 302 ARG A CA 1
ATOM 2444 C C . ARG A 1 302 ? -27.788 8.042 -9.127 1.00 47.47 302 ARG A C 1
ATOM 2446 O O . ARG A 1 302 ? -28.652 8.843 -9.458 1.00 47.47 302 ARG A O 1
ATOM 2453 N N . SER A 1 303 ? -26.833 7.631 -9.958 1.00 44.75 303 SER A N 1
ATOM 2454 C CA . SER A 1 303 ? -26.626 8.104 -11.329 1.00 44.75 303 SER A CA 1
ATOM 2455 C C . SER A 1 303 ? -27.407 7.310 -12.376 1.00 44.75 303 SER A C 1
ATOM 2457 O O . SER A 1 303 ? -27.384 7.673 -13.550 1.00 44.75 303 SER A O 1
ATOM 2459 N N . ARG A 1 304 ? -28.107 6.231 -11.998 1.00 37.47 304 ARG A N 1
ATOM 2460 C CA . ARG A 1 304 ? -28.983 5.529 -12.938 1.00 37.47 304 ARG A CA 1
ATOM 2461 C C . ARG A 1 304 ? -30.305 6.297 -13.025 1.00 37.47 304 ARG A C 1
ATOM 2463 O O . ARG A 1 304 ? -31.059 6.254 -12.052 1.00 37.47 304 ARG A O 1
ATOM 2470 N N . PRO A 1 305 ? -30.629 6.974 -14.146 1.00 41.75 305 PRO A N 1
ATOM 2471 C CA . PRO A 1 305 ? -31.974 7.493 -14.320 1.00 41.75 305 PRO A CA 1
ATOM 2472 C C . PRO A 1 305 ? -32.926 6.305 -14.197 1.00 41.75 305 PRO A C 1
ATOM 2474 O O . PRO A 1 305 ? -32.795 5.308 -14.917 1.00 41.75 305 PRO A O 1
ATOM 2477 N N . GLN A 1 306 ? -33.843 6.377 -13.229 1.00 41.50 306 GLN A N 1
ATOM 2478 C CA . GLN A 1 306 ? -34.994 5.490 -13.209 1.00 41.50 306 GLN A CA 1
ATOM 2479 C C . GLN A 1 306 ? -35.634 5.622 -14.588 1.00 41.50 306 GLN A C 1
ATOM 2481 O O . GLN A 1 306 ? -36.043 6.716 -14.971 1.00 41.50 306 GLN A O 1
ATOM 2486 N N . ARG A 1 307 ? -35.670 4.530 -15.362 1.00 43.62 307 ARG A N 1
ATOM 2487 C CA . ARG A 1 307 ? -36.565 4.461 -16.514 1.00 43.62 307 ARG A CA 1
ATOM 2488 C C . ARG A 1 307 ? -37.967 4.588 -15.935 1.00 43.62 307 ARG A C 1
ATOM 2490 O O . ARG A 1 307 ? -38.499 3.623 -15.391 1.00 43.62 307 ARG A O 1
ATOM 2497 N N . SER A 1 308 ? -38.497 5.804 -15.958 1.00 44.03 308 SER A N 1
ATOM 2498 C CA . SER A 1 308 ? -39.903 6.081 -15.742 1.00 44.03 308 SER A CA 1
ATOM 2499 C C . SER A 1 308 ? -40.679 5.165 -16.677 1.00 44.03 308 SER A C 1
ATOM 2501 O O . SER A 1 308 ? -40.385 5.083 -17.871 1.00 44.03 308 SER A O 1
ATOM 2503 N N . GLY A 1 309 ? -41.583 4.396 -16.072 1.00 39.84 309 GLY A N 1
ATOM 2504 C CA . GLY A 1 309 ? -42.376 3.378 -16.733 1.00 39.84 309 GLY A CA 1
ATOM 2505 C C . GLY A 1 309 ? -43.013 3.918 -18.002 1.00 39.84 309 GLY A C 1
ATOM 2506 O O . GLY A 1 309 ? -43.617 4.991 -18.014 1.00 39.84 309 GLY A O 1
ATOM 2507 N N . GLU A 1 310 ? -42.837 3.154 -19.070 1.00 41.00 310 GLU A N 1
ATOM 2508 C CA . GLU A 1 310 ? -43.503 3.376 -20.334 1.00 41.00 310 GLU A CA 1
ATOM 2509 C C . GLU A 1 310 ? -45.009 3.263 -20.097 1.00 41.00 310 GLU A C 1
ATOM 2511 O O . GLU A 1 310 ? -45.528 2.258 -19.608 1.00 41.00 310 GLU A O 1
ATOM 2516 N N . SER A 1 311 ? -45.668 4.385 -20.361 1.00 42.34 311 SER A N 1
ATOM 2517 C CA . SER A 1 311 ? -47.093 4.606 -20.226 1.00 42.34 311 SER A CA 1
ATOM 2518 C C . SER A 1 311 ? -47.890 3.519 -20.941 1.00 42.34 311 SER A C 1
ATOM 2520 O O . SER A 1 311 ? -47.663 3.225 -22.114 1.00 42.34 311 SER A O 1
ATOM 2522 N N . SER A 1 312 ? -48.875 2.995 -20.216 1.00 42.25 312 SER A N 1
ATOM 2523 C CA . SER A 1 312 ? -50.021 2.241 -20.713 1.00 42.25 312 SER A CA 1
ATOM 2524 C C . SER A 1 312 ? -50.487 2.757 -22.083 1.00 42.25 312 SER A C 1
ATOM 2526 O O . SER A 1 312 ? -50.928 3.902 -22.205 1.00 42.25 312 SER A O 1
ATOM 2528 N N . ARG A 1 313 ? -50.388 1.914 -23.118 1.00 41.53 313 ARG A N 1
ATOM 2529 C CA . ARG A 1 313 ? -51.189 2.050 -24.339 1.00 41.53 313 ARG A CA 1
ATOM 2530 C C . ARG A 1 313 ? -52.484 1.278 -24.122 1.00 41.53 313 ARG A C 1
ATOM 2532 O O . ARG A 1 313 ? -52.471 0.053 -24.038 1.00 41.53 313 ARG A O 1
ATOM 2539 N N . ALA A 1 314 ? -53.588 2.012 -24.040 1.00 44.06 314 ALA A N 1
ATOM 2540 C CA . ALA A 1 314 ? -54.928 1.463 -24.192 1.00 44.06 314 ALA A CA 1
ATOM 2541 C C . ALA A 1 314 ? -55.121 0.911 -25.623 1.00 44.06 314 ALA A C 1
ATOM 2543 O O . ALA A 1 314 ? -54.545 1.467 -26.565 1.00 44.06 314 ALA A O 1
ATOM 2544 N N . PRO A 1 315 ? -55.923 -0.151 -25.816 1.00 50.88 315 PRO A N 1
ATOM 2545 C CA . PRO A 1 315 ? -56.301 -0.611 -27.143 1.00 50.88 315 PRO A CA 1
ATOM 2546 C C . PRO A 1 315 ? -57.402 0.296 -27.711 1.00 50.88 315 PRO A C 1
ATOM 2548 O O . PRO A 1 315 ? -58.365 0.624 -27.019 1.00 50.88 315 PRO A O 1
ATOM 2551 N N . GLY A 1 316 ? -57.230 0.722 -28.963 1.00 51.47 316 GLY A N 1
ATOM 2552 C CA . GLY A 1 316 ? -58.229 1.489 -29.703 1.00 51.47 316 GLY A CA 1
ATOM 2553 C C . GLY A 1 316 ? -59.437 0.636 -30.091 1.00 51.47 316 GLY A C 1
ATOM 2554 O O . GLY A 1 316 ? -59.285 -0.537 -30.438 1.00 51.47 316 GLY A O 1
ATOM 2555 N N . ALA A 1 317 ? -60.608 1.265 -30.021 1.00 41.22 317 ALA A N 1
ATOM 2556 C CA . ALA A 1 317 ? -61.770 0.966 -30.849 1.00 41.22 317 ALA A CA 1
ATOM 2557 C C . ALA A 1 317 ? -61.727 1.860 -32.096 1.00 41.22 317 ALA A C 1
ATOM 2559 O O . ALA A 1 317 ? -61.185 2.986 -31.975 1.00 41.22 317 ALA A O 1
#

Sequence (317 aa):
MPEEDLPPSGREWKRGPGGLPDFFREDTLRQHRHLLMLVERHGYHWRVARLTDPAPTLPEPVITAVAKAEHERWADFRRNTGWRGLARSQRDRGEDWIKAHKRELDRQRRNANLVPWDDPAVPASVQAPDEVTQQSPDAPAQESEKTPRQKLREFNVQIDTAIIERLRLWGVEPVADRYRRVGIVTASELTEQVTWTTDQGDELTSQPGDFWVVDAAGAGRGVARARFADLYEPTDVPGRYRRRGTVTARRVRAREIVPTLEGPAVAEPGMWVLTDDHGDSWPVTDDYLSQHYRREKPAPDRSRPQRSGESSRAPGA